Protein AF-A0A932UIM2-F1 (afdb_monomer_lite)

Sequence (192 aa):
MAEVVNAGLAAQRPAGQAIVAAEENDGDIQIGGAWRLWFEHPAKQQTQGGSNPFEPDHTNPDHSFEIHPASRINQLDLTGSFIPIAGYTAYAADVAFPYFDQRKVTIKASSSGISLRSGKLRYNYVEFDIELTHDPAQVQDGYIALATVLDDNGDEVAAGPRRMIFVAGTRGAEVMRTAAAGDRFRVLGIPR

Foldseek 3Di:
DEAADFLPDPLCVVLVVVVVVCVVVVHDKDFAPQPDWAQAPADPDDDVSDDDPFPPPDPDTDDRTYRPHTQDIHPDGRLVRPDDRPPDDAAFLLVQQVVVVPWDWDWDDDPVGIDIDTDHDDGQKYKWKWAFQFQWDDDPFATWTWTFTATPVRDGRHPGTDIDGDGPPHPSRVVSVPDGGGDMDIDTDGDD

Radius of gyration: 17.86 Å; chains: 1; bounding box: 38×33×47 Å

Structure (mmCIF, N/CA/C/O backbone):
data_AF-A0A932UIM2-F1
#
_entry.id   AF-A0A932UIM2-F1
#
loop_
_atom_site.group_PDB
_atom_site.id
_atom_site.type_symbol
_atom_site.label_atom_id
_atom_site.label_alt_id
_atom_site.label_comp_id
_atom_site.label_asym_id
_atom_site.label_entity_id
_atom_site.label_seq_id
_atom_site.pdbx_PDB_ins_code
_atom_site.Cartn_x
_atom_site.Cartn_y
_atom_site.Cartn_z
_atom_site.occupancy
_atom_site.B_iso_or_equiv
_atom_site.auth_seq_id
_atom_site.auth_comp_id
_atom_site.auth_asym_id
_atom_site.auth_atom_id
_atom_site.pdbx_PDB_model_num
ATOM 1 N N . MET A 1 1 ? 8.897 1.193 -17.000 1.00 63.41 1 MET A N 1
ATOM 2 C CA . MET A 1 1 ? 9.720 1.045 -15.810 1.00 63.41 1 MET A CA 1
ATOM 3 C C . MET A 1 1 ? 8.820 1.140 -14.609 1.00 63.41 1 MET A C 1
ATOM 5 O O . MET A 1 1 ? 8.081 2.112 -14.458 1.00 63.41 1 MET A O 1
ATOM 9 N N . ALA A 1 2 ? 8.840 0.057 -13.853 1.00 65.50 2 ALA A N 1
ATOM 10 C CA . ALA A 1 2 ? 8.241 -0.044 -12.545 1.00 65.50 2 ALA A CA 1
ATOM 11 C C . ALA A 1 2 ? 9.364 -0.420 -11.582 1.00 65.50 2 ALA A C 1
ATOM 13 O O . ALA A 1 2 ? 10.218 -1.219 -11.963 1.00 65.50 2 ALA A O 1
ATOM 14 N N . GLU A 1 3 ? 9.350 0.125 -10.375 1.00 70.69 3 GLU A N 1
ATOM 15 C CA . GLU A 1 3 ? 10.229 -0.339 -9.302 1.00 70.69 3 GLU A CA 1
ATOM 16 C C . GLU A 1 3 ? 9.464 -1.334 -8.420 1.00 70.69 3 GLU A C 1
ATOM 18 O O . GLU A 1 3 ? 8.272 -1.153 -8.163 1.00 70.69 3 GLU A O 1
ATOM 23 N N . VAL A 1 4 ? 10.121 -2.400 -7.956 1.00 68.00 4 VAL A N 1
ATOM 24 C CA . VAL A 1 4 ? 9.560 -3.282 -6.923 1.00 68.00 4 VAL A CA 1
ATOM 25 C C . VAL A 1 4 ? 10.251 -2.971 -5.606 1.00 68.00 4 VAL A C 1
ATOM 27 O O . VAL A 1 4 ? 11.447 -3.211 -5.458 1.00 68.00 4 VAL A O 1
ATOM 30 N N . VAL A 1 5 ? 9.487 -2.458 -4.643 1.00 66.38 5 VAL A N 1
ATOM 31 C CA . VAL A 1 5 ? 10.027 -1.986 -3.364 1.00 66.38 5 VAL A CA 1
ATOM 32 C C . VAL A 1 5 ? 9.553 -2.890 -2.230 1.00 66.38 5 VAL A C 1
ATOM 34 O O . VAL A 1 5 ? 8.374 -3.226 -2.135 1.00 66.38 5 VAL A O 1
ATOM 37 N N . ASN A 1 6 ? 10.456 -3.214 -1.307 1.00 72.88 6 ASN A N 1
ATOM 38 C CA . ASN A 1 6 ? 10.192 -3.783 0.021 1.00 72.88 6 ASN A CA 1
ATOM 39 C C . ASN A 1 6 ? 11.103 -3.046 1.035 1.00 72.88 6 ASN A C 1
ATOM 41 O O . ASN A 1 6 ? 11.938 -2.248 0.623 1.00 72.88 6 ASN A O 1
ATOM 45 N N . ALA A 1 7 ? 10.992 -3.298 2.348 1.00 60.25 7 ALA A N 1
ATOM 46 C CA . ALA A 1 7 ? 11.683 -2.539 3.415 1.00 60.25 7 ALA A CA 1
ATOM 47 C C . ALA A 1 7 ? 13.239 -2.580 3.424 1.00 60.25 7 ALA A C 1
ATOM 49 O O . ALA A 1 7 ? 13.859 -2.276 4.441 1.00 60.25 7 ALA A O 1
ATOM 50 N N . GLY A 1 8 ? 13.895 -2.997 2.335 1.00 71.44 8 GLY A N 1
ATOM 51 C CA . GLY A 1 8 ? 15.349 -2.900 2.161 1.00 71.44 8 GLY A CA 1
ATOM 52 C C . GLY A 1 8 ? 16.176 -3.782 3.101 1.00 71.44 8 GLY A C 1
ATOM 53 O O . GLY A 1 8 ? 17.373 -3.558 3.270 1.00 71.44 8 GLY A O 1
ATOM 54 N N . LEU A 1 9 ? 15.561 -4.780 3.742 1.00 79.62 9 LEU A N 1
ATOM 55 C CA . LEU A 1 9 ? 16.250 -5.626 4.716 1.00 79.62 9 LEU A CA 1
ATOM 56 C C . LEU A 1 9 ? 17.317 -6.494 4.046 1.00 79.62 9 LEU A C 1
ATOM 58 O O . LEU A 1 9 ? 17.134 -6.987 2.934 1.00 79.62 9 LEU A O 1
ATOM 62 N N . ALA A 1 10 ? 18.404 -6.782 4.768 1.00 81.25 10 ALA A N 1
ATOM 63 C CA . ALA A 1 10 ? 19.503 -7.608 4.261 1.00 81.25 10 ALA A CA 1
ATOM 64 C C . ALA A 1 10 ? 19.049 -8.996 3.768 1.00 81.25 10 ALA A C 1
ATOM 66 O O . ALA A 1 10 ? 19.645 -9.527 2.828 1.00 81.25 10 ALA A O 1
ATOM 67 N N . ALA A 1 11 ? 17.997 -9.554 4.380 1.00 81.75 11 ALA A N 1
ATOM 68 C CA . ALA A 1 11 ? 17.369 -10.818 3.993 1.00 81.75 11 ALA A CA 1
ATOM 69 C C . ALA A 1 11 ? 16.644 -10.754 2.634 1.00 81.75 11 ALA A C 1
ATOM 71 O O . ALA A 1 11 ? 16.440 -11.788 2.012 1.00 81.75 11 ALA A O 1
ATOM 72 N N . GLN A 1 12 ? 16.299 -9.553 2.157 1.00 82.25 12 GLN A N 1
ATOM 73 C CA . GLN A 1 12 ? 15.595 -9.315 0.891 1.00 82.25 12 GLN A CA 1
ATOM 74 C C . GLN A 1 12 ? 16.548 -9.049 -0.285 1.00 82.25 12 GLN A C 1
ATOM 76 O O . GLN A 1 12 ? 16.115 -8.986 -1.434 1.00 82.25 12 GLN A O 1
ATOM 81 N N . ARG A 1 13 ? 17.862 -8.944 -0.031 1.00 84.81 13 ARG A N 1
ATOM 82 C CA . ARG A 1 13 ? 18.878 -8.743 -1.081 1.00 84.81 13 ARG A CA 1
ATOM 83 C C . ARG A 1 13 ? 18.809 -9.765 -2.225 1.00 84.81 13 ARG A C 1
ATOM 85 O O . ARG A 1 13 ? 18.929 -9.322 -3.364 1.00 84.81 13 ARG A O 1
ATOM 92 N N . PRO A 1 14 ? 18.569 -11.073 -1.988 1.00 87.06 14 PRO A N 1
ATOM 93 C CA . PRO A 1 14 ? 18.427 -12.036 -3.081 1.00 87.06 14 PRO A CA 1
ATOM 94 C C . PRO A 1 14 ? 17.284 -11.699 -4.045 1.00 87.06 14 PRO A C 1
ATOM 96 O O . PRO A 1 14 ? 17.397 -11.957 -5.238 1.00 87.06 14 PRO A O 1
ATOM 99 N N . ALA A 1 15 ? 16.200 -11.090 -3.555 1.00 86.62 15 ALA A N 1
ATOM 100 C CA . ALA A 1 15 ? 15.077 -10.692 -4.396 1.00 86.62 15 ALA A CA 1
ATOM 101 C C . ALA A 1 15 ? 15.430 -9.482 -5.271 1.00 86.62 15 ALA A C 1
ATOM 103 O O . ALA A 1 15 ? 15.143 -9.493 -6.464 1.00 86.62 15 ALA A O 1
ATOM 104 N N . GLY A 1 16 ? 16.140 -8.496 -4.709 1.00 85.31 16 GLY A N 1
ATOM 105 C CA . GLY A 1 16 ? 16.704 -7.383 -5.481 1.00 85.31 16 GLY A CA 1
ATOM 106 C C . GLY A 1 16 ? 17.682 -7.860 -6.560 1.00 85.31 16 GLY A C 1
ATOM 107 O O . GLY A 1 16 ? 17.591 -7.442 -7.707 1.00 85.31 16 GLY A O 1
ATOM 108 N N . GLN A 1 17 ? 18.561 -8.808 -6.225 1.00 87.06 17 GLN A N 1
ATOM 109 C CA . GLN A 1 17 ? 19.482 -9.419 -7.191 1.00 87.06 17 GLN A CA 1
ATOM 110 C C . GLN A 1 17 ? 18.747 -10.184 -8.297 1.00 87.06 17 GLN A C 1
ATOM 112 O O . GLN A 1 17 ? 19.170 -10.131 -9.446 1.00 87.06 17 GLN A O 1
ATOM 117 N N . ALA A 1 18 ? 17.648 -10.872 -7.974 1.00 85.88 18 ALA A N 1
ATOM 118 C CA . ALA A 1 18 ? 16.832 -11.561 -8.969 1.00 85.88 18 ALA A CA 1
ATOM 119 C C . ALA A 1 18 ? 16.144 -10.588 -9.942 1.00 85.88 18 ALA A C 1
ATOM 121 O O . ALA A 1 18 ? 16.034 -10.911 -11.120 1.00 85.88 18 ALA A O 1
ATOM 122 N N . ILE A 1 19 ? 15.712 -9.410 -9.470 1.00 84.50 19 ILE A N 1
ATOM 123 C CA . ILE A 1 19 ? 15.168 -8.349 -10.333 1.00 84.50 19 ILE A CA 1
ATOM 124 C C . ILE A 1 19 ? 16.252 -7.831 -11.281 1.00 84.50 19 ILE A C 1
ATOM 126 O O . ILE A 1 19 ? 16.039 -7.836 -12.489 1.00 84.50 19 ILE A O 1
ATOM 130 N N . VAL A 1 20 ? 17.419 -7.452 -10.745 1.00 84.44 20 VAL A N 1
ATOM 131 C CA . VAL A 1 20 ? 18.542 -6.933 -11.548 1.00 84.44 20 VAL A CA 1
ATOM 132 C C . VAL A 1 20 ? 18.986 -7.960 -12.589 1.00 84.44 20 VAL A C 1
ATOM 134 O O . VAL A 1 20 ? 19.128 -7.635 -13.760 1.00 84.44 20 VAL A O 1
ATOM 137 N N . ALA A 1 21 ? 19.136 -9.226 -12.194 1.00 85.31 21 ALA A N 1
ATOM 138 C CA . ALA A 1 21 ? 19.521 -10.284 -13.121 1.00 85.31 21 ALA A CA 1
ATOM 139 C C . ALA A 1 21 ? 18.472 -10.516 -14.220 1.00 85.31 21 ALA A C 1
ATOM 141 O O . ALA A 1 21 ? 18.838 -10.848 -15.344 1.00 85.31 21 ALA A O 1
ATOM 142 N N . ALA A 1 22 ? 17.179 -10.370 -13.921 1.00 85.19 22 ALA A N 1
ATOM 143 C CA . ALA A 1 22 ? 16.140 -10.473 -14.939 1.00 85.19 22 ALA A CA 1
ATOM 144 C C . ALA A 1 22 ? 16.208 -9.295 -15.921 1.00 85.19 22 ALA A C 1
ATOM 146 O O . ALA A 1 22 ? 16.176 -9.520 -17.125 1.00 85.19 22 ALA A O 1
ATOM 147 N N . GLU A 1 23 ? 16.391 -8.072 -15.424 1.00 81.69 23 GLU A N 1
ATOM 148 C CA . GLU A 1 23 ? 16.567 -6.877 -16.256 1.00 81.69 23 GLU A CA 1
ATOM 149 C C . GLU A 1 23 ? 17.779 -6.996 -17.193 1.00 81.69 23 GLU A C 1
ATOM 151 O O . GLU A 1 23 ? 17.649 -6.777 -18.393 1.00 81.69 23 GLU A O 1
ATOM 156 N N . GLU A 1 24 ? 18.934 -7.433 -16.681 1.00 83.25 24 GLU A N 1
ATOM 157 C CA . GLU A 1 24 ? 20.160 -7.612 -17.475 1.00 83.25 24 GLU A CA 1
ATOM 158 C C . GLU A 1 24 ? 20.039 -8.673 -18.584 1.00 83.25 24 GLU A C 1
ATOM 160 O O . GLU A 1 24 ? 20.838 -8.677 -19.520 1.00 83.25 24 GLU A O 1
ATOM 165 N N . ASN A 1 25 ? 19.073 -9.591 -18.478 1.00 83.81 25 ASN A N 1
ATOM 166 C CA . ASN A 1 25 ? 18.902 -10.716 -19.400 1.00 83.81 25 ASN A CA 1
ATOM 167 C C . ASN A 1 25 ? 17.591 -10.655 -20.205 1.00 83.81 25 ASN A C 1
ATOM 169 O O . ASN A 1 25 ? 17.195 -11.679 -20.765 1.00 83.81 25 ASN A O 1
ATOM 173 N N . ASP A 1 26 ? 16.904 -9.505 -20.241 1.00 79.31 26 ASP A N 1
ATOM 174 C CA . ASP A 1 26 ? 15.565 -9.357 -20.844 1.00 79.31 26 ASP A CA 1
ATOM 175 C C . ASP A 1 26 ? 14.573 -10.443 -20.361 1.00 79.31 26 ASP A C 1
ATOM 177 O O . ASP A 1 26 ? 13.739 -10.960 -21.110 1.00 79.31 26 ASP A O 1
ATOM 181 N N . GLY A 1 27 ? 14.712 -10.845 -19.096 1.00 82.12 27 GLY A N 1
ATOM 182 C CA . GLY A 1 27 ? 13.957 -11.913 -18.459 1.00 82.12 27 GLY A CA 1
ATOM 183 C C . GLY A 1 27 ? 12.733 -11.414 -17.693 1.00 82.12 27 GLY A C 1
ATOM 184 O O . GLY A 1 27 ? 12.687 -10.293 -17.189 1.00 82.12 27 GLY A O 1
ATOM 185 N N . ASP A 1 28 ? 11.751 -12.299 -17.537 1.00 84.50 28 ASP A N 1
ATOM 186 C CA . ASP A 1 28 ? 10.558 -12.029 -16.738 1.00 84.50 28 ASP A CA 1
ATOM 187 C C . ASP A 1 28 ? 10.770 -12.383 -15.257 1.00 84.50 28 ASP A C 1
ATOM 189 O O . ASP A 1 28 ? 11.366 -13.409 -14.917 1.00 84.50 28 ASP A O 1
ATOM 193 N N . ILE A 1 29 ? 10.183 -11.581 -14.364 1.00 85.44 29 ILE A N 1
ATOM 194 C CA . ILE A 1 29 ? 10.017 -11.923 -12.946 1.00 85.44 29 ILE A CA 1
ATOM 195 C C . ILE A 1 29 ? 8.553 -12.214 -12.631 1.00 85.44 29 ILE A C 1
ATOM 197 O O . ILE A 1 29 ? 7.640 -11.518 -13.078 1.00 85.44 29 ILE A O 1
ATOM 201 N N . GLN A 1 30 ? 8.314 -13.223 -11.800 1.00 87.56 30 GLN A N 1
ATOM 202 C CA . GLN A 1 30 ? 6.983 -13.486 -11.266 1.00 87.56 30 GLN A CA 1
ATOM 203 C C . GLN A 1 30 ? 6.805 -12.730 -9.953 1.00 87.56 30 GLN A C 1
ATOM 205 O O . GLN A 1 30 ? 7.488 -13.017 -8.973 1.00 87.56 30 GLN A O 1
ATOM 210 N N . ILE A 1 31 ? 5.869 -11.786 -9.908 1.00 84.88 31 ILE A N 1
ATOM 211 C CA . ILE A 1 31 ? 5.534 -11.058 -8.680 1.00 84.88 31 ILE A CA 1
ATOM 212 C C . ILE A 1 31 ? 4.259 -11.658 -8.083 1.00 84.88 31 ILE A C 1
ATOM 214 O O . ILE A 1 31 ? 3.243 -11.785 -8.765 1.00 84.88 31 ILE A O 1
ATOM 218 N N . GLY A 1 32 ? 4.309 -12.030 -6.804 1.00 83.19 32 GLY A N 1
ATOM 219 C CA . GLY A 1 32 ? 3.175 -12.565 -6.054 1.00 83.19 32 GLY A CA 1
ATOM 220 C C . GLY A 1 32 ? 2.761 -11.639 -4.913 1.00 83.19 32 GLY A C 1
ATOM 221 O O . GLY A 1 32 ? 3.611 -11.039 -4.256 1.00 83.19 32 GLY A O 1
ATOM 222 N N . GLY A 1 33 ? 1.446 -11.535 -4.684 1.00 76.88 33 GLY A N 1
ATOM 223 C CA . GLY A 1 33 ? 0.870 -10.674 -3.647 1.00 76.88 33 GLY A CA 1
ATOM 224 C C . GLY A 1 33 ? 1.367 -9.236 -3.759 1.00 76.88 33 GLY A C 1
ATOM 225 O O . GLY A 1 33 ? 1.916 -8.699 -2.805 1.00 76.88 33 GLY A O 1
ATOM 226 N N . ALA A 1 34 ? 1.259 -8.653 -4.954 1.00 65.00 34 ALA A N 1
ATOM 227 C CA . ALA A 1 34 ? 1.493 -7.234 -5.184 1.00 65.00 34 ALA A CA 1
ATOM 228 C C . ALA A 1 34 ? 0.259 -6.442 -4.740 1.00 65.00 34 ALA A C 1
ATOM 230 O O . ALA A 1 34 ? -0.839 -6.672 -5.251 1.00 65.00 34 ALA A O 1
ATOM 231 N N . TRP A 1 35 ? 0.429 -5.514 -3.799 1.00 67.06 35 TRP A N 1
ATOM 232 C CA . TRP A 1 35 ? -0.717 -4.903 -3.114 1.00 67.06 35 TRP A CA 1
ATOM 233 C C . TRP A 1 35 ? -1.142 -3.537 -3.672 1.00 67.06 35 TRP A C 1
ATOM 235 O O . TRP A 1 35 ? -2.309 -3.164 -3.522 1.00 67.06 35 TRP A O 1
ATOM 245 N N . ARG A 1 36 ? -0.242 -2.794 -4.335 1.00 79.62 36 ARG A N 1
ATOM 246 C CA . ARG A 1 36 ? -0.519 -1.449 -4.873 1.00 79.62 36 ARG A CA 1
ATOM 247 C C . ARG A 1 36 ? 0.340 -1.120 -6.094 1.00 79.62 36 ARG A C 1
ATOM 249 O O . ARG A 1 36 ? 1.498 -1.520 -6.159 1.00 79.62 36 ARG A O 1
ATOM 256 N N . LEU A 1 37 ? -0.229 -0.321 -7.003 1.00 83.38 37 LEU A N 1
ATOM 257 C CA . LEU A 1 37 ? 0.509 0.467 -7.995 1.00 83.38 37 LEU A CA 1
ATOM 258 C C . LEU A 1 37 ? 0.613 1.912 -7.495 1.00 83.38 37 LEU A C 1
ATOM 260 O O . LEU A 1 37 ? -0.408 2.586 -7.344 1.00 83.38 37 LEU A O 1
ATOM 264 N N . TRP A 1 38 ? 1.823 2.385 -7.210 1.00 86.69 38 TRP A N 1
ATOM 265 C CA . TRP A 1 38 ? 2.060 3.719 -6.661 1.00 86.69 38 TRP A CA 1
ATOM 266 C C . TRP A 1 38 ? 2.696 4.638 -7.695 1.00 86.69 38 TRP A C 1
ATOM 268 O O . TRP A 1 38 ? 3.871 4.496 -7.993 1.00 86.69 38 TRP A O 1
ATOM 278 N N . PHE A 1 39 ? 1.943 5.590 -8.243 1.00 87.69 39 PHE A N 1
ATOM 279 C CA . PHE A 1 39 ? 2.456 6.513 -9.259 1.00 87.69 39 PHE A CA 1
ATOM 280 C C . PHE A 1 39 ? 3.401 7.556 -8.649 1.00 87.69 39 PHE A C 1
ATOM 282 O O . PHE A 1 39 ? 2.963 8.656 -8.307 1.00 87.69 39 PHE A O 1
A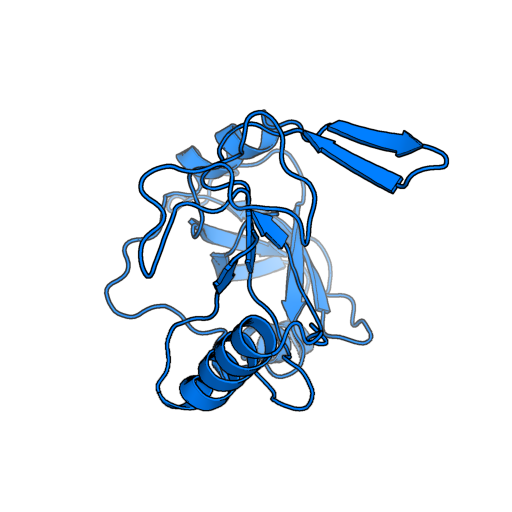TOM 289 N N . GLU A 1 40 ? 4.683 7.229 -8.500 1.00 84.38 40 GLU A N 1
ATOM 290 C CA . GLU A 1 40 ? 5.665 8.128 -7.892 1.00 84.38 40 GLU A CA 1
ATOM 291 C C . GLU A 1 40 ? 6.174 9.190 -8.878 1.00 84.38 40 GLU A C 1
ATOM 293 O O . GLU A 1 40 ? 6.155 10.382 -8.564 1.00 84.38 40 GLU A O 1
ATOM 298 N N . HIS A 1 41 ? 6.556 8.796 -10.095 1.00 85.44 41 HIS A N 1
ATOM 299 C CA . HIS A 1 41 ? 7.000 9.714 -11.147 1.00 85.44 41 HIS A CA 1
ATOM 300 C C . HIS A 1 41 ? 6.256 9.426 -12.456 1.00 85.44 41 HIS A C 1
ATOM 302 O O . HIS A 1 41 ? 6.880 9.059 -13.436 1.00 85.44 41 HIS A O 1
ATOM 308 N N . PRO A 1 42 ? 4.915 9.556 -12.535 1.00 84.81 42 PRO A N 1
ATOM 309 C CA . PRO A 1 42 ? 4.165 9.116 -13.712 1.00 84.81 42 PRO A CA 1
ATOM 310 C C . PRO A 1 42 ? 4.660 9.788 -15.001 1.00 84.81 42 PRO A C 1
ATOM 312 O O . PRO A 1 42 ? 4.544 11.007 -15.164 1.00 84.81 42 PRO A O 1
ATOM 315 N N . ALA A 1 43 ? 5.164 8.986 -15.943 1.00 85.62 43 ALA A N 1
ATOM 316 C CA . ALA A 1 43 ? 5.577 9.476 -17.251 1.00 85.62 43 ALA A CA 1
ATOM 317 C C . ALA A 1 43 ? 4.382 10.032 -18.040 1.00 85.62 43 ALA A C 1
ATOM 319 O O . ALA A 1 43 ? 3.236 9.598 -17.886 1.00 85.62 43 ALA A O 1
ATOM 320 N N . LYS A 1 44 ? 4.652 10.947 -18.981 1.00 85.25 44 LYS A N 1
ATOM 321 C CA . LYS A 1 44 ? 3.626 11.405 -19.939 1.00 85.25 44 LYS A CA 1
ATOM 322 C C . LYS A 1 44 ? 3.085 10.244 -20.780 1.00 85.25 44 LYS A C 1
ATOM 324 O O . LYS A 1 44 ? 1.885 10.201 -21.061 1.00 85.25 44 LYS A O 1
ATOM 329 N N . GLN A 1 45 ? 3.976 9.334 -21.171 1.00 86.19 45 GLN A N 1
ATOM 330 C CA . GLN A 1 45 ? 3.682 8.105 -21.894 1.00 86.19 45 GLN A CA 1
ATOM 331 C C . GLN A 1 45 ? 4.790 7.088 -21.614 1.00 86.19 45 GLN A C 1
ATOM 333 O O . GLN A 1 45 ? 5.966 7.408 -21.749 1.00 86.19 45 GLN A O 1
ATOM 338 N N . GLN A 1 46 ? 4.407 5.869 -21.240 1.00 85.81 46 GLN A N 1
ATOM 339 C CA . GLN A 1 46 ? 5.324 4.749 -21.079 1.00 85.81 46 GLN A CA 1
ATOM 340 C C . GLN A 1 46 ? 4.595 3.439 -21.366 1.00 85.81 46 GLN A C 1
ATOM 342 O O . GLN A 1 46 ? 3.472 3.241 -20.902 1.00 85.81 46 GLN A O 1
ATOM 347 N N . THR A 1 47 ? 5.253 2.545 -22.098 1.00 86.56 47 THR A N 1
ATOM 348 C CA . THR A 1 47 ? 4.825 1.152 -22.268 1.00 86.56 47 THR A CA 1
ATOM 349 C C . THR A 1 47 ? 5.675 0.282 -21.349 1.00 86.56 47 THR A C 1
ATOM 351 O O . THR A 1 47 ? 6.889 0.473 -21.268 1.00 86.56 47 THR A O 1
ATOM 354 N N . GLN A 1 48 ? 5.060 -0.652 -20.622 1.00 80.12 48 GLN A N 1
ATOM 355 C CA . GLN A 1 48 ? 5.812 -1.620 -19.818 1.00 80.12 48 GLN A CA 1
ATOM 356 C C . GLN A 1 48 ? 6.715 -2.466 -20.731 1.00 80.12 48 GLN A C 1
ATOM 358 O O . GLN A 1 48 ? 6.282 -2.861 -21.809 1.00 80.12 48 GLN A O 1
ATOM 363 N N . GLY A 1 49 ? 7.972 -2.681 -20.329 1.00 74.38 49 GLY A N 1
ATOM 364 C CA . GLY A 1 49 ? 8.993 -3.338 -21.161 1.00 74.38 49 GLY A CA 1
ATOM 365 C C . GLY A 1 49 ? 9.531 -2.486 -22.323 1.00 74.38 49 GLY A C 1
ATOM 366 O O . GLY A 1 49 ? 10.398 -2.939 -23.056 1.00 74.38 49 GLY A O 1
ATOM 367 N N . GLY A 1 50 ? 9.031 -1.261 -22.517 1.00 77.81 50 GLY A N 1
ATOM 368 C CA . GLY A 1 50 ? 9.609 -0.302 -23.460 1.00 77.81 50 GLY A CA 1
ATOM 369 C C . GLY A 1 50 ? 10.736 0.530 -22.841 1.00 77.81 50 GLY A C 1
ATOM 370 O O . GLY A 1 50 ? 10.973 0.469 -21.634 1.00 77.81 50 GLY A O 1
ATOM 371 N N . SER A 1 51 ? 11.375 1.361 -23.669 1.00 80.31 51 SER A N 1
ATOM 372 C CA . SER A 1 51 ? 12.461 2.266 -23.266 1.00 80.31 51 SER A CA 1
ATOM 373 C C . SER A 1 51 ? 12.096 3.161 -22.079 1.00 80.31 51 SER A C 1
ATOM 375 O O . SER A 1 51 ? 10.935 3.566 -21.914 1.00 80.31 51 SER A O 1
ATOM 377 N N . ASN A 1 52 ? 13.102 3.498 -21.269 1.00 79.19 52 ASN A N 1
ATOM 378 C CA . ASN A 1 52 ? 12.936 4.425 -20.163 1.00 79.19 52 ASN A CA 1
ATOM 379 C C . ASN A 1 52 ? 12.609 5.843 -20.687 1.00 79.19 52 ASN A C 1
ATOM 381 O O . ASN A 1 52 ? 13.354 6.355 -21.518 1.00 79.19 52 ASN A O 1
ATOM 385 N N . PRO A 1 53 ? 11.492 6.486 -20.282 1.00 81.94 53 PRO A N 1
ATOM 386 C CA . PRO A 1 53 ? 11.138 7.826 -20.746 1.00 81.94 53 PRO A CA 1
ATOM 387 C C . PRO A 1 53 ? 11.737 8.954 -19.886 1.00 81.94 53 PRO A C 1
ATOM 389 O O . PRO A 1 53 ? 11.398 10.116 -20.127 1.00 81.94 53 PRO A O 1
ATOM 392 N N . PHE A 1 54 ? 12.535 8.637 -18.862 1.00 81.75 54 PHE A N 1
ATOM 393 C CA . PHE A 1 54 ? 13.135 9.616 -17.952 1.00 81.75 54 PHE A CA 1
ATOM 394 C C . PHE A 1 54 ? 14.594 9.902 -18.311 1.00 81.75 54 PHE A C 1
ATOM 396 O O . PHE A 1 54 ? 15.310 9.024 -18.776 1.00 81.75 54 PHE A O 1
ATOM 403 N N . GLU A 1 55 ? 15.014 11.144 -18.076 1.00 77.38 55 GLU A N 1
ATOM 404 C CA . GLU A 1 55 ? 16.361 11.641 -18.354 1.00 77.38 55 GLU A CA 1
ATOM 405 C C . GLU A 1 55 ? 16.874 12.425 -17.134 1.00 77.38 55 GLU A C 1
ATOM 407 O O . GLU A 1 55 ? 16.150 13.305 -16.649 1.00 77.38 55 GLU A O 1
ATOM 412 N N . PRO A 1 56 ? 18.108 12.183 -16.655 1.00 72.19 56 PRO A N 1
ATOM 413 C CA . PRO A 1 56 ? 19.066 11.183 -17.141 1.00 72.19 56 PRO A CA 1
ATOM 414 C C . PRO A 1 56 ? 18.697 9.741 -16.749 1.00 72.19 56 PRO A C 1
ATOM 416 O O . PRO A 1 56 ? 18.227 9.487 -15.643 1.00 72.19 56 PRO A O 1
ATOM 419 N N . ASP A 1 57 ? 18.988 8.796 -17.640 1.00 68.56 57 ASP A N 1
ATOM 420 C CA . ASP A 1 57 ? 18.861 7.357 -17.388 1.00 68.56 57 ASP A CA 1
ATOM 421 C C . ASP A 1 57 ? 20.120 6.829 -16.665 1.00 68.56 57 ASP A C 1
ATOM 423 O O . ASP A 1 57 ? 21.139 6.520 -17.285 1.00 68.56 57 ASP A O 1
ATOM 427 N N . HIS A 1 58 ? 20.109 6.838 -15.327 1.00 70.75 58 HIS A N 1
ATOM 428 C CA . HIS A 1 58 ? 21.209 6.350 -14.475 1.00 70.75 58 HIS A CA 1
ATOM 429 C C . HIS A 1 58 ? 20.821 5.089 -13.689 1.00 70.75 58 HIS A C 1
ATOM 431 O O . HIS A 1 58 ? 19.727 4.577 -13.845 1.00 70.75 58 HIS A O 1
ATOM 437 N N . THR A 1 59 ? 21.677 4.597 -12.783 1.00 59.22 59 THR A N 1
ATOM 438 C CA . THR A 1 59 ? 21.492 3.331 -12.028 1.00 59.22 59 THR A CA 1
ATOM 439 C C . THR A 1 59 ? 20.290 3.288 -11.066 1.00 59.22 59 THR A C 1
ATOM 441 O O . THR A 1 59 ? 20.157 2.333 -10.312 1.00 59.22 59 THR A O 1
ATOM 444 N N . ASN A 1 60 ? 19.473 4.341 -11.022 1.00 64.62 60 ASN A N 1
ATOM 445 C CA . ASN A 1 60 ? 18.256 4.443 -10.207 1.00 64.62 60 ASN A CA 1
ATOM 446 C C . ASN A 1 60 ? 17.348 5.547 -10.780 1.00 64.62 60 ASN A C 1
ATOM 448 O O . ASN A 1 60 ? 17.179 6.583 -10.133 1.00 64.62 60 ASN A O 1
ATOM 452 N N . PRO A 1 61 ? 16.933 5.435 -12.050 1.00 68.19 61 PRO A N 1
ATOM 453 C CA . PRO A 1 61 ? 16.231 6.511 -12.728 1.00 68.19 61 PRO A CA 1
ATOM 454 C C . PRO A 1 61 ? 14.797 6.615 -12.191 1.00 68.19 61 PRO A C 1
ATOM 456 O O . PRO A 1 61 ? 14.293 5.686 -11.563 1.00 68.19 61 PRO A O 1
ATOM 459 N N . ASP A 1 62 ? 14.126 7.736 -12.458 1.00 80.12 62 ASP A N 1
ATOM 460 C CA . ASP A 1 62 ? 12.700 7.879 -12.146 1.00 80.12 62 ASP A CA 1
ATOM 461 C C . ASP A 1 62 ? 11.889 6.699 -12.738 1.00 80.12 62 ASP A C 1
ATOM 463 O O . ASP A 1 62 ? 12.173 6.199 -13.830 1.00 80.12 62 ASP A O 1
ATOM 467 N N . HIS A 1 63 ? 10.827 6.278 -12.046 1.00 82.31 63 HIS A N 1
ATOM 46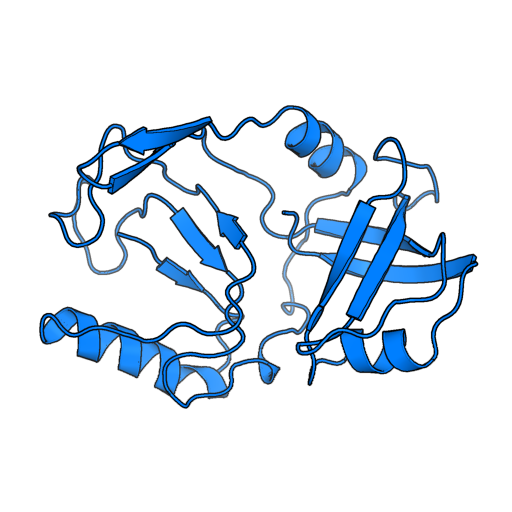8 C CA . HIS A 1 63 ? 9.894 5.241 -12.504 1.00 82.31 63 HIS A CA 1
ATOM 469 C C . HIS A 1 63 ? 8.449 5.729 -12.478 1.00 82.31 63 HIS A C 1
ATOM 471 O O . HIS A 1 63 ? 8.004 6.442 -11.577 1.00 82.31 63 HIS A O 1
ATOM 477 N N . SER A 1 64 ? 7.647 5.283 -13.451 1.00 85.69 64 SER A N 1
ATOM 478 C CA . SER A 1 64 ? 6.245 5.719 -13.526 1.00 85.69 64 SER A CA 1
ATOM 479 C C . SER A 1 64 ? 5.428 5.288 -12.319 1.00 85.69 64 SER A C 1
ATOM 481 O O . SER A 1 64 ? 4.524 6.019 -11.906 1.00 85.69 64 SER A O 1
ATOM 483 N N . PHE A 1 65 ? 5.705 4.094 -11.795 1.00 86.12 65 PHE A N 1
ATOM 484 C CA . PHE A 1 65 ? 5.047 3.584 -10.607 1.00 86.12 65 PHE A CA 1
ATOM 485 C C . PHE A 1 65 ? 5.887 2.540 -9.870 1.00 86.12 65 PHE A C 1
ATOM 487 O O . PHE A 1 65 ? 6.707 1.857 -10.476 1.00 86.12 65 PHE A O 1
ATOM 494 N N . GLU A 1 66 ? 5.625 2.378 -8.580 1.00 85.94 66 GLU A N 1
ATOM 495 C CA . GLU A 1 66 ? 6.136 1.268 -7.781 1.00 85.94 66 GLU A CA 1
ATOM 496 C C . GLU A 1 66 ? 5.083 0.162 -7.672 1.00 85.94 66 GLU A C 1
ATOM 498 O O . GLU A 1 66 ? 3.876 0.428 -7.604 1.00 85.94 66 GLU A O 1
ATOM 503 N N . ILE A 1 67 ? 5.545 -1.080 -7.586 1.00 84.94 67 ILE A N 1
ATOM 504 C CA . ILE A 1 67 ? 4.773 -2.234 -7.134 1.00 84.94 67 ILE A CA 1
ATOM 505 C C . ILE A 1 67 ? 5.185 -2.493 -5.685 1.00 84.94 67 ILE A C 1
ATOM 507 O O . ILE A 1 67 ? 6.304 -2.941 -5.431 1.00 84.94 67 ILE A O 1
ATOM 511 N N . HIS A 1 68 ? 4.305 -2.174 -4.731 1.00 78.44 68 HIS A N 1
ATOM 512 C CA . HIS A 1 68 ? 4.698 -2.139 -3.322 1.00 78.44 68 HIS A CA 1
ATOM 513 C C . HIS A 1 68 ? 3.537 -2.345 -2.325 1.00 78.44 68 HIS A C 1
ATOM 515 O O . HIS A 1 68 ? 2.492 -1.711 -2.471 1.00 78.44 68 HIS A O 1
ATOM 521 N N . PRO A 1 69 ? 3.722 -3.143 -1.258 1.00 81.31 69 PRO A N 1
ATOM 522 C CA . PRO A 1 69 ? 4.767 -4.153 -1.124 1.00 81.31 69 PRO A CA 1
ATOM 523 C C . PRO A 1 69 ? 4.477 -5.341 -2.054 1.00 81.31 69 PRO A C 1
ATOM 525 O O . PRO A 1 69 ? 3.355 -5.510 -2.539 1.00 81.31 69 PRO A O 1
ATOM 528 N N . ALA A 1 70 ? 5.482 -6.174 -2.303 1.00 87.62 70 ALA A N 1
ATOM 529 C CA . ALA A 1 70 ? 5.284 -7.522 -2.826 1.00 87.62 70 ALA A CA 1
ATOM 530 C C . ALA A 1 70 ? 5.440 -8.526 -1.680 1.00 87.62 70 ALA A C 1
ATOM 532 O O . ALA A 1 70 ? 6.311 -8.354 -0.829 1.00 87.62 70 ALA A O 1
ATOM 533 N N . SER A 1 71 ? 4.623 -9.582 -1.637 1.00 88.12 71 SER A N 1
ATOM 534 C CA . SER A 1 71 ? 4.852 -10.693 -0.700 1.00 88.12 71 SER A CA 1
ATOM 535 C C . SER A 1 71 ? 5.771 -11.767 -1.277 1.00 88.12 71 SER A C 1
ATOM 537 O O . SER A 1 71 ? 6.274 -12.602 -0.529 1.00 88.12 71 SER A O 1
ATOM 539 N N . ARG A 1 72 ? 6.012 -11.755 -2.595 1.00 89.19 72 ARG A N 1
ATOM 540 C CA . ARG A 1 72 ? 6.865 -12.735 -3.270 1.00 89.19 72 ARG A CA 1
ATOM 541 C C . ARG A 1 72 ? 7.472 -12.201 -4.560 1.00 89.19 72 ARG A C 1
ATOM 543 O O . ARG A 1 72 ? 6.773 -11.566 -5.349 1.00 89.19 72 ARG A O 1
ATOM 550 N N . ILE A 1 73 ? 8.723 -12.570 -4.814 1.00 88.62 73 ILE A N 1
ATOM 551 C CA . ILE A 1 73 ? 9.365 -12.469 -6.131 1.00 88.62 73 ILE A CA 1
ATOM 552 C C . ILE A 1 73 ? 9.902 -13.850 -6.495 1.00 88.62 73 ILE A C 1
ATOM 554 O O . ILE A 1 73 ? 10.693 -14.433 -5.757 1.00 88.62 73 ILE A O 1
ATOM 558 N N . ASN A 1 74 ? 9.475 -14.391 -7.632 1.00 88.75 74 ASN A N 1
ATOM 559 C CA . ASN A 1 74 ? 9.726 -15.769 -8.037 1.00 88.75 74 ASN A CA 1
ATOM 560 C C . ASN A 1 74 ? 9.328 -16.742 -6.910 1.00 88.75 74 ASN A C 1
ATOM 562 O O . ASN A 1 74 ? 8.168 -16.794 -6.500 1.00 88.75 74 ASN A O 1
ATOM 566 N N . GLN A 1 75 ? 10.288 -17.502 -6.383 1.00 89.12 75 GLN A N 1
ATOM 567 C CA . GLN A 1 75 ? 10.088 -18.414 -5.253 1.00 89.12 75 GLN A CA 1
ATOM 568 C C . GLN A 1 75 ? 10.509 -17.806 -3.902 1.00 89.12 75 GLN A C 1
ATOM 570 O O . GLN A 1 75 ? 10.424 -18.481 -2.881 1.00 89.12 75 GLN A O 1
ATOM 575 N N . LEU A 1 76 ? 10.965 -16.550 -3.883 1.00 90.19 76 LEU A N 1
ATOM 576 C CA . LEU A 1 76 ? 11.456 -15.866 -2.687 1.00 90.19 76 LEU A CA 1
ATOM 577 C C . LEU A 1 76 ? 10.293 -15.232 -1.923 1.00 90.19 76 LEU A C 1
ATOM 579 O O . LEU A 1 76 ? 9.563 -14.407 -2.474 1.00 90.19 76 LEU A O 1
ATOM 583 N N . ASP A 1 77 ? 10.142 -15.612 -0.657 1.00 89.56 77 ASP A N 1
ATOM 584 C CA . ASP A 1 77 ? 9.180 -15.023 0.274 1.00 89.56 77 ASP A CA 1
ATOM 585 C C . ASP A 1 77 ? 9.694 -13.685 0.821 1.00 89.56 77 ASP A C 1
ATOM 587 O O . ASP A 1 77 ? 10.810 -13.590 1.336 1.00 89.56 77 ASP A O 1
ATOM 591 N N . LEU A 1 78 ? 8.859 -12.654 0.714 1.00 89.69 78 LEU A N 1
ATOM 592 C CA . LEU A 1 78 ? 9.164 -11.296 1.155 1.00 89.69 78 LEU A CA 1
ATOM 593 C C . LEU A 1 78 ? 8.274 -10.841 2.320 1.00 89.69 78 LEU A C 1
ATOM 595 O O . LEU A 1 78 ? 8.388 -9.699 2.760 1.00 89.69 78 LEU A O 1
ATOM 599 N N . THR A 1 79 ? 7.397 -11.698 2.852 1.00 89.19 79 THR A N 1
ATOM 600 C CA . THR A 1 79 ? 6.477 -11.340 3.952 1.00 89.19 79 THR A CA 1
ATOM 601 C C . THR A 1 79 ? 7.206 -10.828 5.199 1.00 89.19 79 THR A C 1
ATOM 603 O O . THR A 1 79 ? 6.719 -9.923 5.877 1.00 89.19 79 THR A O 1
ATOM 606 N N . GLY A 1 80 ? 8.435 -11.294 5.444 1.00 87.00 80 GLY A N 1
ATOM 607 C CA . GLY A 1 80 ? 9.302 -10.790 6.513 1.00 87.00 80 GLY A CA 1
ATOM 608 C C . GLY A 1 80 ? 9.711 -9.314 6.386 1.00 87.00 80 GLY A C 1
ATOM 609 O O . GLY A 1 80 ? 10.263 -8.758 7.331 1.00 87.00 80 GLY A O 1
ATOM 610 N N . SER A 1 81 ? 9.457 -8.653 5.250 1.00 85.94 81 SER A N 1
ATOM 611 C CA . SER A 1 81 ? 9.694 -7.212 5.092 1.00 85.94 81 SER A CA 1
ATOM 612 C C . SER A 1 81 ? 8.515 -6.339 5.523 1.00 85.94 81 SER A C 1
ATOM 614 O O . SER A 1 81 ? 8.609 -5.119 5.421 1.00 85.94 81 SER A O 1
ATOM 616 N N . PHE A 1 82 ? 7.390 -6.928 5.933 1.00 87.31 82 PHE A N 1
ATOM 617 C CA . PHE A 1 82 ? 6.193 -6.204 6.363 1.00 87.31 82 PHE A CA 1
ATOM 618 C C . PHE A 1 82 ? 6.350 -5.798 7.827 1.00 87.31 82 PHE A C 1
ATOM 620 O O . PHE A 1 82 ? 5.675 -6.304 8.724 1.00 87.31 82 PHE A O 1
ATOM 627 N N . ILE A 1 83 ? 7.307 -4.907 8.063 1.00 85.25 83 ILE A N 1
ATOM 628 C CA . ILE A 1 83 ? 7.653 -4.398 9.383 1.00 85.25 83 ILE A CA 1
ATOM 629 C C . ILE A 1 83 ? 7.688 -2.868 9.361 1.00 85.25 83 ILE A C 1
ATOM 631 O O . ILE A 1 83 ? 7.909 -2.280 8.300 1.00 85.25 83 ILE A O 1
ATOM 635 N N . PRO A 1 84 ? 7.510 -2.209 10.518 1.00 83.75 84 PRO A N 1
ATOM 636 C CA . PRO A 1 84 ? 7.790 -0.787 10.633 1.00 83.75 84 PRO A CA 1
ATOM 637 C C . PRO A 1 84 ? 9.225 -0.462 10.207 1.00 83.75 84 PRO A C 1
ATOM 639 O O . PRO A 1 84 ? 10.160 -1.208 10.512 1.00 83.75 84 PRO A O 1
ATOM 642 N N . ILE A 1 85 ? 9.403 0.667 9.525 1.00 81.81 85 ILE A N 1
ATOM 643 C CA . ILE A 1 85 ? 10.718 1.135 9.084 1.00 81.81 85 ILE A CA 1
ATOM 644 C C . ILE A 1 85 ? 11.343 1.941 10.225 1.00 81.81 85 ILE A C 1
ATOM 646 O O . ILE A 1 85 ? 10.825 2.982 10.627 1.00 81.81 85 ILE A O 1
ATOM 650 N N . ALA A 1 86 ? 12.458 1.452 10.769 1.00 80.94 86 ALA A N 1
ATOM 651 C CA . ALA A 1 86 ? 13.130 2.108 11.885 1.00 80.94 86 ALA A CA 1
ATOM 652 C C . ALA A 1 86 ? 13.587 3.527 11.503 1.00 80.94 86 ALA A C 1
ATOM 654 O O . ALA A 1 86 ? 14.294 3.712 10.515 1.00 80.94 86 ALA A O 1
ATOM 655 N N . GLY A 1 87 ? 13.195 4.521 12.305 1.00 83.62 87 GLY A N 1
ATOM 656 C CA . GLY A 1 87 ? 13.558 5.927 12.092 1.00 83.62 87 GLY A CA 1
ATOM 657 C C . GLY A 1 87 ? 12.806 6.626 10.956 1.00 83.62 87 GLY A C 1
ATOM 658 O O . GLY A 1 87 ? 13.113 7.778 10.660 1.00 83.62 87 GLY A O 1
ATOM 659 N N . TYR A 1 88 ? 11.836 5.964 10.323 1.00 84.62 88 TYR A N 1
ATOM 660 C CA . TYR A 1 88 ? 10.996 6.586 9.308 1.00 84.62 88 TYR A CA 1
ATOM 661 C C . TYR A 1 88 ? 9.870 7.397 9.956 1.00 84.62 88 TYR A C 1
ATOM 663 O O . TYR A 1 88 ? 9.136 6.889 10.802 1.00 84.62 88 TYR A O 1
ATOM 671 N N . THR A 1 89 ? 9.713 8.647 9.524 1.00 90.12 89 THR A N 1
ATOM 672 C CA . THR A 1 89 ? 8.603 9.509 9.943 1.00 90.12 89 THR A CA 1
ATOM 673 C C . THR A 1 89 ? 7.447 9.349 8.967 1.00 90.12 89 THR A C 1
ATOM 675 O O . THR A 1 89 ? 7.527 9.806 7.826 1.00 90.12 89 THR A O 1
ATOM 678 N N . ALA A 1 90 ? 6.375 8.703 9.417 1.00 92.31 90 ALA A N 1
ATOM 679 C CA . ALA A 1 90 ? 5.170 8.526 8.622 1.00 92.31 90 ALA A CA 1
ATOM 680 C C . ALA A 1 90 ? 4.365 9.819 8.467 1.00 92.31 90 ALA A C 1
ATOM 682 O O . ALA A 1 90 ? 4.461 10.744 9.276 1.00 92.31 90 ALA A O 1
ATOM 683 N N . TYR A 1 91 ? 3.557 9.875 7.408 1.00 94.06 91 TYR A N 1
ATOM 684 C CA . TYR A 1 91 ? 2.605 10.962 7.218 1.00 94.06 91 TYR A CA 1
ATOM 685 C C . TYR A 1 91 ? 1.397 10.796 8.141 1.00 94.06 91 TYR A C 1
ATOM 687 O O . TYR A 1 91 ? 0.981 9.674 8.434 1.00 94.06 91 TYR A O 1
ATOM 695 N N . ALA A 1 92 ? 0.819 11.922 8.555 1.00 93.19 92 ALA A N 1
ATOM 696 C CA . ALA A 1 92 ? -0.365 11.948 9.402 1.00 93.19 92 ALA A CA 1
ATOM 697 C C . ALA A 1 92 ? -1.643 11.600 8.617 1.00 93.19 92 ALA A C 1
ATOM 699 O O . ALA A 1 92 ? -1.790 11.933 7.432 1.00 93.19 92 ALA A O 1
ATOM 700 N N . ALA A 1 93 ? -2.564 10.913 9.291 1.00 93.50 93 ALA A N 1
ATOM 701 C CA . ALA A 1 93 ? -3.801 10.393 8.718 1.00 93.50 93 ALA A CA 1
ATOM 702 C C . ALA A 1 93 ? -4.732 11.497 8.187 1.00 93.50 93 ALA A C 1
ATOM 704 O O . ALA A 1 93 ? -5.248 11.399 7.071 1.00 93.50 93 ALA A O 1
ATOM 705 N N . ASP A 1 94 ? -4.887 12.564 8.969 1.00 93.38 94 ASP A N 1
ATOM 706 C CA . ASP A 1 94 ? -5.715 13.746 8.701 1.00 93.38 94 ASP A CA 1
ATOM 707 C C . ASP A 1 94 ? -5.280 14.517 7.444 1.00 93.38 94 ASP A C 1
ATOM 709 O O . ASP A 1 94 ? -6.092 15.155 6.776 1.00 93.38 94 ASP A O 1
ATOM 713 N N . VAL A 1 95 ? -4.008 14.413 7.065 1.00 93.38 95 VAL A N 1
ATOM 714 C CA . VAL A 1 95 ? -3.482 14.970 5.815 1.00 93.38 95 VAL A CA 1
ATOM 715 C C . VAL A 1 95 ? -3.625 13.974 4.664 1.00 93.38 95 VAL A C 1
ATOM 717 O O . VAL A 1 95 ? -3.996 14.344 3.544 1.00 93.38 95 VAL A O 1
ATOM 720 N N . ALA A 1 96 ? -3.303 12.704 4.910 1.00 93.50 96 ALA A N 1
ATOM 721 C CA . ALA A 1 96 ? -3.159 11.720 3.849 1.00 93.50 96 ALA A CA 1
ATOM 722 C C . ALA A 1 96 ? -4.504 11.211 3.306 1.00 93.50 96 ALA A C 1
ATOM 724 O O . ALA A 1 96 ? -4.688 11.155 2.087 1.00 93.50 96 ALA A O 1
ATOM 725 N N . PHE A 1 97 ? -5.465 10.881 4.173 1.00 91.75 97 PHE A N 1
ATOM 726 C CA . PHE A 1 97 ? -6.751 10.313 3.753 1.00 91.75 97 PHE A CA 1
ATOM 727 C C . PHE A 1 97 ? -7.598 11.278 2.910 1.00 91.75 97 PHE A C 1
ATOM 729 O O . PHE A 1 97 ? -8.012 10.879 1.813 1.00 91.75 97 PHE A O 1
ATOM 736 N N . PRO A 1 98 ? -7.761 12.562 3.291 1.00 90.50 98 PRO A N 1
ATOM 737 C CA . PRO A 1 98 ? -8.453 13.529 2.439 1.00 90.50 98 PRO A CA 1
ATOM 738 C C . PRO A 1 98 ? -7.775 13.727 1.082 1.00 90.50 98 PRO A C 1
ATOM 740 O O . PRO A 1 98 ? -8.447 13.982 0.080 1.00 90.50 98 PRO A O 1
ATOM 743 N N . TYR A 1 99 ? -6.445 13.599 1.023 1.00 92.38 99 TYR A N 1
ATOM 744 C CA . TYR A 1 99 ? -5.712 13.639 -0.237 1.00 92.38 99 TYR A CA 1
ATOM 745 C C . TYR A 1 99 ? -6.051 12.438 -1.123 1.00 92.38 99 TYR A C 1
ATOM 747 O O . TYR A 1 99 ? -6.258 12.644 -2.320 1.00 92.38 99 TYR A O 1
ATOM 755 N N . PHE A 1 100 ? -6.098 11.214 -0.580 1.00 89.88 100 PHE A N 1
ATOM 756 C CA . PHE A 1 100 ? -6.381 10.003 -1.362 1.00 89.88 100 PHE A CA 1
ATOM 757 C C . PHE A 1 100 ? -7.802 9.979 -1.914 1.00 89.88 100 PHE A C 1
ATOM 759 O O . PHE A 1 100 ? -7.971 9.658 -3.088 1.00 89.88 100 PHE A O 1
ATOM 766 N N . ASP A 1 101 ? -8.795 10.397 -1.127 1.00 88.75 101 ASP A N 1
ATOM 767 C CA . ASP A 1 101 ? -10.206 10.408 -1.544 1.00 88.75 101 ASP A CA 1
ATOM 768 C C . ASP A 1 101 ? -10.465 11.299 -2.772 1.00 88.75 101 ASP A C 1
ATOM 770 O O . ASP A 1 101 ? -11.427 11.107 -3.517 1.00 88.75 101 ASP A O 1
ATOM 774 N N . GLN A 1 102 ? -9.578 12.261 -3.031 1.00 89.31 102 GLN A N 1
ATOM 775 C CA . GLN A 1 102 ? -9.650 13.147 -4.193 1.00 89.31 102 GLN A CA 1
ATOM 776 C C . GLN A 1 102 ? -8.888 12.611 -5.415 1.00 89.31 102 GLN A C 1
ATOM 778 O O . GLN A 1 102 ? -8.985 13.186 -6.507 1.00 89.31 102 GLN A O 1
ATOM 783 N N . ARG A 1 103 ? -8.093 11.543 -5.268 1.00 89.62 103 ARG A N 1
ATOM 784 C CA . ARG A 1 103 ? -7.289 10.993 -6.366 1.00 89.62 103 ARG A CA 1
ATOM 785 C C . ARG A 1 103 ? -8.141 10.132 -7.281 1.00 89.62 103 ARG A C 1
ATOM 787 O O . ARG A 1 103 ? -9.055 9.428 -6.870 1.00 89.62 103 ARG A O 1
ATOM 794 N N . LYS A 1 104 ? -7.811 10.196 -8.569 1.00 89.44 104 LYS A N 1
ATOM 795 C CA . LYS A 1 104 ? -8.467 9.418 -9.615 1.00 89.44 104 LYS A CA 1
ATOM 796 C C . LYS A 1 104 ? -7.413 8.707 -10.438 1.00 89.44 104 LYS A C 1
ATOM 798 O O . LYS A 1 104 ? -6.478 9.341 -10.926 1.00 89.44 104 LYS A O 1
ATOM 803 N N . VAL A 1 105 ? -7.631 7.416 -10.643 1.00 89.50 105 VAL A N 1
ATOM 804 C CA . VAL A 1 105 ? -6.939 6.625 -11.657 1.00 89.50 105 VAL A CA 1
ATOM 805 C C . VAL A 1 105 ? -7.935 6.358 -12.776 1.00 89.50 105 VAL A C 1
ATOM 807 O O . VAL A 1 105 ? -9.053 5.913 -12.532 1.00 89.50 105 VAL A O 1
ATOM 810 N N . THR A 1 106 ? -7.549 6.656 -14.011 1.00 93.50 106 THR A N 1
ATOM 811 C CA . THR A 1 106 ? -8.326 6.286 -15.197 1.00 93.50 106 THR A CA 1
ATOM 812 C C . THR A 1 106 ? -7.761 4.999 -15.771 1.00 93.50 106 THR A C 1
ATOM 814 O O . THR A 1 106 ? -6.569 4.932 -16.070 1.00 93.50 106 THR A O 1
ATOM 817 N N . ILE A 1 107 ? -8.625 4.003 -15.952 1.00 93.38 107 ILE A N 1
ATOM 818 C CA . ILE A 1 107 ? -8.287 2.717 -16.563 1.00 93.38 107 ILE A CA 1
ATOM 819 C C . ILE A 1 107 ? -9.002 2.636 -17.909 1.00 93.38 107 ILE A C 1
ATOM 821 O O . ILE A 1 107 ? -10.215 2.830 -17.982 1.00 93.38 107 ILE A O 1
ATOM 825 N N . LYS A 1 108 ? -8.258 2.355 -18.979 1.00 95.50 108 LYS A N 1
ATOM 826 C CA . LYS A 1 108 ? -8.813 2.135 -20.317 1.00 95.50 108 LYS A CA 1
ATOM 827 C C . LYS A 1 108 ? -8.286 0.823 -20.880 1.00 95.50 108 LYS A C 1
ATOM 829 O O . LYS A 1 108 ? -7.077 0.662 -21.002 1.00 95.50 108 LYS A O 1
ATOM 834 N N . ALA A 1 109 ? -9.186 -0.077 -21.255 1.00 95.94 109 ALA A N 1
ATOM 835 C CA . ALA A 1 109 ? -8.846 -1.291 -21.990 1.00 95.94 109 ALA A CA 1
ATOM 836 C C . ALA A 1 109 ? -9.065 -1.086 -23.499 1.00 95.94 109 ALA A C 1
ATOM 838 O O . ALA A 1 109 ? -10.010 -0.410 -23.915 1.00 95.94 109 ALA A O 1
ATOM 839 N N . SER A 1 110 ? -8.194 -1.669 -24.315 1.00 93.12 110 SER A N 1
ATOM 840 C CA . SER A 1 110 ? -8.323 -1.780 -25.770 1.00 93.12 110 SER A CA 1
ATOM 841 C C . SER A 1 110 ? -7.928 -3.189 -26.223 1.00 93.12 110 SER A C 1
ATOM 843 O O . SER A 1 110 ? -7.474 -4.009 -25.428 1.00 93.12 110 SER A O 1
ATOM 845 N N . SER A 1 111 ? -8.042 -3.462 -27.525 1.00 93.38 111 SER A N 1
ATOM 846 C CA . SER A 1 111 ? -7.521 -4.697 -28.126 1.00 93.38 111 SER A CA 1
ATOM 847 C C . SER A 1 111 ? -5.996 -4.830 -28.036 1.00 93.38 111 SER A C 1
ATOM 849 O O . SER A 1 111 ? -5.477 -5.921 -28.237 1.00 93.38 111 SER A O 1
ATOM 851 N N . SER A 1 112 ? -5.277 -3.736 -27.764 1.00 87.81 112 SER A N 1
ATOM 852 C CA . SER A 1 112 ? -3.813 -3.698 -27.688 1.00 87.81 112 SER A CA 1
ATOM 853 C C . SER A 1 112 ? -3.276 -3.657 -26.255 1.00 87.81 112 SER A C 1
ATOM 855 O O . SER A 1 112 ? -2.062 -3.639 -26.080 1.00 87.81 112 SER A O 1
ATOM 857 N N . GLY A 1 113 ? -4.142 -3.596 -25.236 1.00 89.31 113 GLY A N 1
ATOM 858 C CA . GLY A 1 113 ? -3.726 -3.648 -23.834 1.00 89.31 113 GLY A CA 1
ATOM 859 C C . GLY A 1 113 ? -4.544 -2.774 -22.886 1.00 89.31 113 GLY A C 1
ATOM 860 O O . GLY A 1 113 ? -5.635 -2.298 -23.204 1.00 89.31 113 GLY A O 1
ATOM 861 N N . ILE A 1 114 ? -3.990 -2.568 -21.691 1.00 92.50 114 ILE A N 1
ATOM 862 C CA . ILE A 1 114 ? -4.569 -1.748 -20.623 1.00 92.50 114 ILE A CA 1
ATOM 863 C C . ILE A 1 114 ? -3.707 -0.497 -20.451 1.00 92.50 114 ILE A C 1
ATOM 865 O O . ILE A 1 114 ? -2.488 -0.574 -20.351 1.00 92.50 114 ILE A O 1
ATOM 869 N N . SER A 1 115 ? -4.345 0.668 -20.408 1.00 91.88 115 SER A N 1
ATOM 870 C CA . SER A 1 115 ? -3.711 1.945 -20.091 1.00 91.88 115 SER A CA 1
ATOM 871 C C . SER A 1 115 ? -4.190 2.446 -18.737 1.00 91.88 115 SER A C 1
ATOM 873 O O . SER A 1 115 ? -5.396 2.518 -18.486 1.00 91.88 115 SER A O 1
ATOM 875 N N . LEU A 1 116 ? -3.239 2.844 -17.896 1.00 92.12 116 LEU A N 1
ATOM 876 C CA . LEU A 1 116 ? -3.481 3.477 -16.606 1.00 92.12 116 LEU A CA 1
ATOM 877 C C . LEU A 1 116 ? -3.002 4.928 -16.670 1.00 92.12 116 LEU A C 1
ATOM 879 O O . LEU A 1 116 ? -1.895 5.200 -17.130 1.00 92.12 116 LEU A O 1
ATOM 883 N N . ARG A 1 117 ? -3.829 5.868 -16.211 1.00 92.12 117 ARG A N 1
ATOM 884 C CA . ARG A 1 117 ? -3.460 7.284 -16.094 1.00 92.12 117 ARG A CA 1
ATOM 885 C C . ARG A 1 117 ? -3.794 7.790 -14.700 1.00 92.12 117 ARG A C 1
ATOM 887 O O . ARG A 1 117 ? -4.951 7.740 -14.290 1.00 92.12 117 ARG A O 1
ATOM 894 N N . SER A 1 118 ? -2.792 8.329 -14.019 1.00 91.25 118 SER A N 1
ATOM 895 C CA . SER A 1 118 ? -2.919 8.959 -12.706 1.00 91.25 118 SER A CA 1
ATOM 896 C C . SER A 1 118 ? -1.936 10.124 -12.580 1.00 91.25 118 SER A C 1
ATOM 898 O O . SER A 1 118 ? -0.963 10.207 -13.329 1.00 91.25 118 SER A O 1
ATOM 900 N N . GLY A 1 119 ? -2.198 11.029 -11.637 1.00 90.62 119 GLY A N 1
ATOM 901 C CA . GLY A 1 119 ? -1.197 11.987 -11.166 1.00 90.62 119 GLY A CA 1
ATOM 902 C C . GLY A 1 119 ? -0.249 11.358 -10.140 1.00 90.62 119 GLY A C 1
ATOM 903 O O . GLY A 1 119 ? -0.517 10.261 -9.643 1.00 90.62 119 GLY A O 1
ATOM 904 N N . LYS A 1 120 ? 0.829 12.084 -9.806 1.00 89.75 120 LYS A N 1
ATOM 905 C CA . LYS A 1 120 ? 1.784 11.684 -8.762 1.00 89.75 120 LYS A CA 1
ATOM 906 C C . LYS A 1 120 ? 1.071 11.509 -7.422 1.00 89.75 120 LYS A C 1
ATOM 908 O O . LYS A 1 120 ? 0.322 12.402 -7.018 1.00 89.75 120 LYS A O 1
ATOM 913 N N . LEU A 1 121 ? 1.349 10.404 -6.741 1.00 89.25 121 LEU A N 1
ATOM 914 C CA . LEU A 1 121 ? 0.951 10.144 -5.361 1.00 89.25 121 LEU A CA 1
ATOM 915 C C . LEU A 1 121 ? 2.079 10.557 -4.396 1.00 89.25 121 LEU A C 1
ATOM 917 O O . LEU A 1 121 ? 3.245 10.596 -4.780 1.00 89.25 121 LEU A O 1
ATOM 921 N N . ARG A 1 122 ? 1.726 10.957 -3.164 1.00 87.56 122 ARG A N 1
ATOM 922 C CA . ARG A 1 122 ? 2.666 11.601 -2.217 1.00 87.56 122 ARG A CA 1
ATOM 923 C C . ARG A 1 122 ? 2.925 10.817 -0.934 1.00 87.56 122 ARG A C 1
ATOM 925 O O . ARG A 1 122 ? 4.070 10.659 -0.546 1.00 87.56 122 ARG A O 1
ATOM 932 N N . TYR A 1 123 ? 1.870 10.348 -0.281 1.00 90.62 123 TYR A N 1
ATOM 933 C CA . TYR A 1 123 ? 1.945 9.787 1.068 1.00 90.62 123 TYR A CA 1
ATOM 934 C C . TYR A 1 123 ? 2.054 8.255 1.027 1.00 90.62 123 TYR A C 1
ATOM 936 O O . TYR A 1 123 ? 1.052 7.546 1.042 1.00 90.62 123 TYR A O 1
ATOM 944 N N . ASN A 1 124 ? 3.272 7.739 0.871 1.00 85.88 124 ASN A N 1
ATOM 945 C CA . ASN A 1 124 ? 3.524 6.311 0.651 1.00 85.88 124 ASN A CA 1
ATOM 946 C C . ASN A 1 124 ? 3.279 5.448 1.900 1.00 85.88 124 ASN A C 1
ATOM 948 O O . ASN A 1 124 ? 2.758 4.341 1.746 1.00 85.88 124 ASN A O 1
ATOM 952 N N . TYR A 1 125 ? 3.577 5.984 3.088 1.00 89.62 125 TYR A N 1
ATOM 953 C CA . TYR A 1 125 ? 3.327 5.371 4.393 1.00 89.62 125 TYR A CA 1
ATOM 954 C C . TYR A 1 125 ? 2.626 6.357 5.329 1.00 89.62 125 TYR A C 1
ATOM 956 O O . TYR A 1 125 ? 3.061 7.500 5.487 1.00 89.62 125 TYR A O 1
ATOM 964 N N . VAL A 1 126 ? 1.549 5.909 5.962 1.00 92.44 126 VAL A N 1
ATOM 965 C CA . VAL A 1 126 ? 0.721 6.732 6.850 1.00 92.44 126 VAL A CA 1
ATOM 966 C C . VAL A 1 126 ? 0.589 6.020 8.180 1.00 92.44 126 VAL A C 1
ATOM 968 O O . VAL A 1 126 ? 0.340 4.814 8.202 1.00 92.44 126 VAL A O 1
ATOM 971 N N . GLU A 1 127 ? 0.750 6.755 9.271 1.00 93.25 127 GLU A N 1
ATOM 972 C CA . GLU A 1 127 ? 0.484 6.246 10.612 1.00 93.25 127 GLU A CA 1
ATOM 973 C C . GLU A 1 127 ? -0.882 6.750 11.080 1.00 93.25 127 GLU A C 1
ATOM 975 O O . GLU A 1 127 ? -1.203 7.929 10.923 1.00 93.25 127 GLU A O 1
ATOM 980 N N . PHE A 1 128 ? -1.717 5.833 11.561 1.00 94.81 128 PHE A N 1
ATOM 981 C CA . PHE A 1 128 ? -3.099 6.107 11.947 1.00 94.81 128 PHE A CA 1
ATOM 982 C C . PHE A 1 128 ? -3.624 5.034 12.893 1.00 94.81 128 PHE A C 1
ATOM 984 O O . PHE A 1 128 ? -3.079 3.928 12.964 1.00 94.81 128 PHE A O 1
ATOM 991 N N . ASP A 1 129 ? -4.713 5.351 13.584 1.00 96.56 129 ASP A N 1
ATOM 992 C CA . ASP A 1 129 ? -5.467 4.370 14.348 1.00 96.56 129 ASP A CA 1
ATOM 993 C C . ASP A 1 129 ? -6.634 3.832 13.521 1.00 96.56 129 ASP A C 1
ATOM 995 O O . ASP A 1 129 ? -7.204 4.510 12.662 1.00 96.56 129 ASP A O 1
ATOM 999 N N . ILE A 1 130 ? -6.980 2.572 13.759 1.00 97.44 130 ILE A N 1
ATOM 1000 C CA . ILE A 1 130 ? -8.171 1.949 13.195 1.00 97.44 130 ILE A CA 1
ATOM 1001 C C . ILE A 1 130 ? -9.064 1.419 14.303 1.00 97.44 130 ILE A C 1
ATOM 1003 O O . ILE A 1 130 ? -8.565 0.900 15.299 1.00 97.44 130 ILE A O 1
ATOM 1007 N N . GLU A 1 131 ? -10.375 1.483 14.093 1.00 98.12 131 GLU A N 1
ATOM 1008 C CA . GLU A 1 131 ? -11.367 0.738 14.872 1.00 98.12 131 GLU A CA 1
ATOM 1009 C C . GLU A 1 131 ? -12.111 -0.221 13.946 1.00 98.12 131 GLU A C 1
ATOM 1011 O O . GLU A 1 131 ? -12.692 0.199 12.940 1.00 98.12 131 GLU A O 1
ATOM 1016 N N . LEU A 1 132 ? -12.081 -1.518 14.254 1.00 98.50 132 LEU A N 1
ATOM 1017 C CA . LEU A 1 132 ? -12.735 -2.524 13.426 1.00 98.50 132 LEU A CA 1
ATOM 1018 C C . LEU A 1 132 ? -14.255 -2.383 13.503 1.00 98.50 132 LEU A C 1
ATOM 1020 O O . LEU A 1 132 ? -14.855 -2.448 14.566 1.00 98.50 132 LEU A O 1
ATOM 1024 N N . THR A 1 133 ? -14.900 -2.257 12.351 1.00 98.19 133 THR A N 1
ATOM 1025 C CA . THR A 1 133 ? -16.368 -2.161 12.263 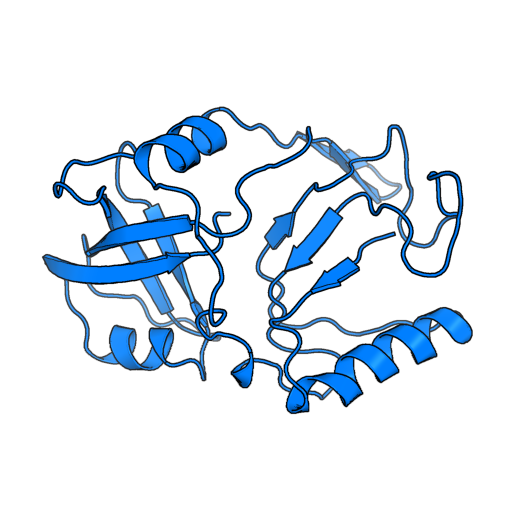1.00 98.19 133 THR A CA 1
ATOM 1026 C C . THR A 1 133 ? -17.049 -3.526 12.242 1.00 98.19 133 THR A C 1
ATOM 1028 O O . THR A 1 133 ? -18.239 -3.627 12.519 1.00 98.19 133 THR A O 1
ATOM 1031 N N . HIS A 1 134 ? -16.300 -4.568 11.880 1.00 97.81 134 HIS A N 1
ATOM 1032 C CA . HIS A 1 134 ? -16.746 -5.951 11.749 1.00 97.81 134 HIS A CA 1
ATOM 1033 C C . HIS A 1 134 ? -15.587 -6.885 12.106 1.00 97.81 134 HIS A C 1
ATOM 1035 O O . HIS A 1 134 ? -14.422 -6.487 12.008 1.00 97.81 134 HIS A O 1
ATOM 1041 N N . ASP A 1 135 ? -15.907 -8.135 12.434 1.00 98.19 135 ASP A N 1
ATOM 1042 C CA . ASP A 1 135 ? -14.900 -9.183 12.588 1.00 98.19 135 ASP A CA 1
ATOM 1043 C C . ASP A 1 135 ? -14.097 -9.345 11.281 1.00 98.19 135 ASP A C 1
ATOM 1045 O O . ASP A 1 135 ? -14.687 -9.334 10.189 1.00 98.19 135 ASP A O 1
ATOM 1049 N N . PRO A 1 136 ? -12.759 -9.492 11.345 1.00 98.31 136 PRO A N 1
A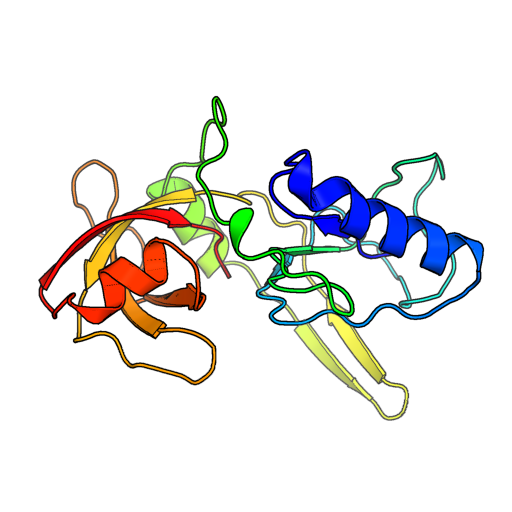TOM 1050 C CA . PRO A 1 136 ? -11.945 -9.710 10.157 1.00 98.31 136 PRO A CA 1
ATOM 1051 C C . PRO A 1 136 ? -12.357 -10.970 9.392 1.00 98.31 136 PRO A C 1
ATOM 1053 O O . PRO A 1 136 ? -12.503 -12.055 9.955 1.00 98.31 136 PRO A O 1
ATOM 1056 N N . ALA A 1 137 ? -12.469 -10.852 8.072 1.00 97.94 137 ALA A N 1
ATOM 1057 C CA . ALA A 1 137 ? -12.742 -11.979 7.192 1.00 97.94 137 ALA A CA 1
ATOM 1058 C C . ALA A 1 137 ? -11.430 -12.622 6.728 1.00 97.94 137 ALA A C 1
ATOM 1060 O O . ALA A 1 137 ? -10.598 -11.962 6.098 1.00 97.94 137 ALA A O 1
ATOM 1061 N N . GLN A 1 138 ? -11.256 -13.918 6.996 1.00 97.19 138 GLN A N 1
ATOM 1062 C CA . GLN A 1 138 ? -10.134 -14.683 6.455 1.00 97.19 138 GLN A CA 1
ATOM 1063 C C . GLN A 1 138 ? -10.292 -14.869 4.940 1.00 97.19 138 GLN A C 1
ATOM 1065 O O . GLN A 1 138 ? -11.357 -15.244 4.448 1.00 97.19 138 GLN A O 1
ATOM 1070 N N . VAL A 1 139 ? -9.208 -14.645 4.205 1.00 94.06 139 VAL A N 1
ATOM 1071 C CA . VAL A 1 139 ? -9.086 -14.907 2.767 1.00 94.06 139 VAL A CA 1
ATOM 1072 C C . VAL A 1 139 ? -7.851 -15.766 2.494 1.00 94.06 139 VAL A C 1
ATOM 1074 O O . VAL A 1 139 ? -7.060 -16.041 3.396 1.00 94.06 139 VAL A O 1
ATOM 1077 N N . GLN A 1 140 ? -7.685 -16.228 1.251 1.00 89.50 140 GLN A N 1
ATOM 1078 C CA . GLN A 1 140 ? -6.609 -17.158 0.886 1.00 89.50 140 GLN A CA 1
ATOM 1079 C C . GLN A 1 140 ? -5.209 -16.632 1.247 1.00 89.50 140 GLN A C 1
ATOM 1081 O O . GLN A 1 140 ? -4.342 -17.409 1.642 1.00 89.50 140 GLN A O 1
ATOM 1086 N N . ASP A 1 141 ? -4.985 -15.330 1.102 1.00 87.88 141 ASP A N 1
ATOM 1087 C CA . ASP A 1 141 ? -3.693 -14.665 1.255 1.00 87.88 141 ASP A CA 1
ATOM 1088 C C . ASP A 1 141 ? -3.627 -13.735 2.476 1.00 87.88 141 ASP A C 1
ATOM 1090 O O . ASP A 1 141 ? -2.718 -12.908 2.572 1.00 87.88 141 ASP A O 1
ATOM 1094 N N . GLY A 1 142 ? -4.539 -13.898 3.443 1.00 93.62 142 GLY A N 1
ATOM 1095 C CA . GLY A 1 142 ? -4.520 -13.135 4.688 1.00 93.62 142 GLY A CA 1
ATOM 1096 C C . GLY A 1 142 ? -5.902 -12.837 5.254 1.00 93.62 142 GLY A C 1
ATOM 1097 O O . GLY A 1 142 ? -6.752 -13.721 5.352 1.00 93.62 142 GLY A O 1
ATOM 1098 N N . TYR A 1 143 ? -6.110 -11.584 5.651 1.00 95.81 143 TYR A N 1
ATOM 1099 C CA . TYR A 1 143 ? -7.362 -11.089 6.213 1.00 95.81 143 TYR A CA 1
ATOM 1100 C C . TYR A 1 143 ? -7.781 -9.774 5.566 1.00 95.81 143 TYR A C 1
ATOM 1102 O O . TYR A 1 143 ? -6.956 -8.907 5.266 1.00 95.81 143 TYR A O 1
ATOM 1110 N N . ILE A 1 144 ? -9.091 -9.617 5.416 1.00 96.06 144 ILE A N 1
ATOM 1111 C CA . ILE A 1 144 ? -9.741 -8.356 5.090 1.00 96.06 144 ILE A CA 1
ATOM 1112 C C . ILE A 1 144 ? -10.428 -7.849 6.355 1.00 96.06 144 ILE A C 1
ATOM 1114 O O . ILE A 1 144 ? -11.286 -8.537 6.902 1.00 96.06 144 ILE A O 1
ATOM 1118 N N . ALA A 1 145 ? -10.098 -6.633 6.784 1.00 96.75 145 ALA A N 1
ATOM 1119 C CA . ALA A 1 145 ? -10.790 -5.964 7.882 1.00 96.75 145 ALA A CA 1
ATOM 1120 C C . ALA A 1 145 ? -11.443 -4.671 7.381 1.00 96.75 145 ALA A C 1
ATOM 1122 O O . ALA A 1 145 ? -10.852 -3.932 6.591 1.00 96.75 145 ALA A O 1
ATOM 1123 N N . LEU A 1 146 ? -12.669 -4.396 7.821 1.00 97.69 146 LEU A N 1
ATOM 1124 C CA . LEU A 1 146 ? -13.330 -3.114 7.585 1.00 97.69 146 LEU A CA 1
ATOM 1125 C C . LEU A 1 146 ? -13.176 -2.260 8.833 1.00 97.69 146 LEU A C 1
ATOM 1127 O O . LEU A 1 146 ? -13.611 -2.684 9.902 1.00 97.69 146 LEU A O 1
ATOM 1131 N N . ALA A 1 147 ? -12.601 -1.069 8.704 1.00 97.25 147 ALA A N 1
ATOM 1132 C CA . ALA A 1 147 ? -12.295 -0.243 9.860 1.00 97.25 147 ALA A CA 1
ATOM 1133 C C . ALA A 1 147 ? -12.552 1.246 9.627 1.00 97.25 147 ALA A C 1
ATOM 1135 O O . ALA A 1 147 ? -12.302 1.758 8.534 1.00 97.25 147 ALA A O 1
ATOM 1136 N N . THR A 1 148 ? -13.013 1.936 10.664 1.00 97.06 148 THR A N 1
ATOM 1137 C CA . THR A 1 148 ? -12.981 3.400 10.720 1.00 97.06 148 THR A CA 1
ATOM 1138 C C . THR A 1 148 ? -11.531 3.840 10.889 1.00 97.06 148 THR A C 1
ATOM 1140 O O . THR A 1 148 ? -10.778 3.195 11.618 1.00 97.06 148 THR A O 1
ATOM 1143 N N . VAL A 1 149 ? -11.131 4.902 10.193 1.00 95.81 149 VAL A N 1
ATOM 1144 C CA . VAL A 1 149 ? -9.774 5.459 10.265 1.00 95.81 149 VAL A CA 1
ATOM 1145 C C . VAL A 1 149 ? -9.797 6.682 11.161 1.00 95.81 149 VAL A C 1
ATOM 1147 O O . VAL A 1 149 ? -10.580 7.598 10.912 1.00 95.81 149 VAL A O 1
ATOM 1150 N N . LEU A 1 150 ? -8.927 6.686 12.164 1.00 95.56 150 LEU A N 1
ATOM 1151 C CA . LEU A 1 150 ? -8.856 7.696 13.206 1.00 95.56 150 LEU A CA 1
ATOM 1152 C C . LEU A 1 150 ? -7.496 8.415 13.177 1.00 95.56 150 LEU A C 1
ATOM 1154 O O . LEU A 1 150 ? -6.474 7.805 12.842 1.00 95.56 150 LEU A O 1
ATOM 1158 N N . ASP A 1 151 ? -7.484 9.704 13.519 1.00 91.88 151 ASP A N 1
ATOM 1159 C CA . ASP A 1 151 ? -6.253 10.445 13.819 1.00 91.88 151 ASP A CA 1
ATOM 1160 C C . ASP A 1 151 ? -5.736 10.168 15.243 1.00 91.88 151 ASP A C 1
ATOM 1162 O O . ASP A 1 151 ? -6.300 9.373 15.995 1.00 91.88 151 ASP A O 1
ATOM 1166 N N . ASP A 1 152 ? -4.664 10.864 15.628 1.00 88.75 152 ASP A N 1
ATOM 1167 C CA . ASP A 1 152 ? -4.045 10.757 16.955 1.00 88.75 152 ASP A CA 1
ATOM 1168 C C . ASP A 1 152 ? -4.950 11.252 18.104 1.00 88.75 152 ASP A C 1
ATOM 1170 O O . ASP A 1 152 ? -4.684 10.956 19.271 1.00 88.75 152 ASP A O 1
ATOM 1174 N N . ASN A 1 153 ? -6.015 11.999 17.796 1.00 90.25 153 ASN A N 1
ATOM 1175 C CA . ASN A 1 153 ? -7.015 12.453 18.762 1.00 90.25 153 ASN A CA 1
ATOM 1176 C C . ASN A 1 153 ? -8.195 11.472 18.876 1.00 90.25 153 ASN A C 1
ATOM 1178 O O . ASN A 1 153 ? -9.022 11.606 19.781 1.00 90.25 153 ASN A O 1
ATOM 1182 N N . GLY A 1 154 ? -8.260 10.466 17.998 1.00 91.38 154 GLY A N 1
ATOM 1183 C CA . GLY A 1 154 ? -9.367 9.522 17.901 1.00 91.38 154 GLY A CA 1
ATOM 1184 C C . GLY A 1 154 ? -10.531 10.017 17.038 1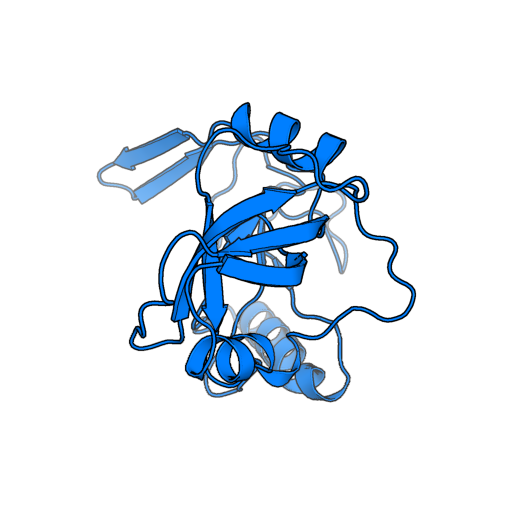.00 91.38 154 GLY A C 1
ATOM 1185 O O . GLY A 1 154 ? -11.605 9.417 17.102 1.00 91.38 154 GLY A O 1
ATOM 1186 N N . ASP A 1 155 ? -10.336 11.074 16.247 1.00 94.00 155 ASP A N 1
ATOM 1187 C CA . ASP A 1 155 ? -11.342 11.630 15.343 1.00 94.00 155 ASP A CA 1
ATOM 1188 C C . ASP A 1 155 ? -11.320 10.913 13.984 1.00 94.00 155 ASP A C 1
ATOM 1190 O O . ASP A 1 155 ? -10.261 10.589 13.447 1.00 94.00 155 ASP A O 1
ATOM 1194 N N . GLU A 1 156 ? -12.495 10.673 13.390 1.00 95.25 156 GLU A N 1
ATOM 1195 C CA . GLU A 1 156 ? -12.604 10.039 12.068 1.00 95.25 156 GLU A CA 1
ATOM 1196 C C . GLU A 1 156 ? -12.061 10.958 10.961 1.00 95.25 156 GLU A C 1
ATOM 1198 O O . GLU A 1 156 ? -12.570 12.057 10.738 1.00 95.25 156 GLU A O 1
ATOM 1203 N N . VAL A 1 157 ? -11.065 10.480 10.208 1.00 93.44 157 VAL A N 1
ATOM 1204 C CA . VAL A 1 157 ? -10.403 11.259 9.135 1.00 93.44 157 VAL A CA 1
ATOM 1205 C C . VAL A 1 157 ? -10.803 10.851 7.721 1.00 93.44 157 VAL A C 1
ATOM 1207 O O . VAL A 1 157 ? -10.404 11.486 6.743 1.00 93.44 157 VAL A O 1
ATOM 1210 N N . ALA A 1 158 ? -11.568 9.773 7.586 1.00 90.06 158 ALA A N 1
ATOM 1211 C CA . ALA A 1 158 ? -11.957 9.226 6.299 1.00 90.06 158 ALA A CA 1
ATOM 1212 C C . ALA A 1 158 ? -13.405 8.762 6.370 1.00 90.06 158 ALA A C 1
ATOM 1214 O O . ALA A 1 158 ? -13.705 7.847 7.122 1.00 90.06 158 ALA A O 1
ATOM 1215 N N . ALA A 1 159 ? -14.273 9.343 5.536 1.00 89.44 159 ALA A N 1
ATOM 1216 C CA . ALA A 1 159 ? -15.699 9.039 5.569 1.00 89.44 159 ALA A CA 1
ATOM 1217 C C . ALA A 1 159 ? -15.962 7.540 5.356 1.00 89.44 159 ALA A C 1
ATOM 1219 O O . ALA A 1 159 ? -15.660 7.000 4.285 1.00 89.44 159 ALA A O 1
ATOM 1220 N N . GLY A 1 160 ? -16.554 6.906 6.365 1.00 90.75 160 GLY A N 1
ATOM 1221 C CA . GLY A 1 160 ? -17.000 5.521 6.329 1.00 90.75 160 GLY A CA 1
ATOM 1222 C C . GLY A 1 160 ? -15.875 4.474 6.370 1.00 90.75 160 GLY A C 1
ATOM 1223 O O . GLY A 1 160 ? -14.690 4.784 6.208 1.00 90.75 160 GLY A O 1
ATOM 1224 N N . PRO A 1 161 ? -16.242 3.190 6.555 1.00 93.69 161 PRO A N 1
ATOM 1225 C CA . PRO A 1 161 ? -15.272 2.131 6.803 1.00 93.69 161 PRO A CA 1
ATOM 1226 C C . PRO A 1 161 ? -14.351 1.895 5.605 1.00 93.69 161 PRO A C 1
ATOM 1228 O O . PRO A 1 161 ? -14.792 1.761 4.459 1.00 93.69 161 PRO A O 1
ATOM 1231 N N . ARG A 1 162 ? -13.054 1.768 5.875 1.00 93.88 162 ARG A N 1
ATOM 1232 C CA . ARG A 1 162 ? -12.022 1.465 4.885 1.00 93.88 162 ARG A CA 1
ATOM 1233 C C . ARG A 1 162 ? -11.623 0.002 4.958 1.00 93.88 162 ARG A C 1
ATOM 1235 O O . ARG A 1 162 ? -11.507 -0.593 6.026 1.00 93.88 162 ARG A O 1
ATOM 1242 N N . ARG A 1 163 ? -11.418 -0.585 3.777 1.00 93.94 163 ARG A N 1
ATOM 1243 C CA . ARG A 1 163 ? -10.983 -1.975 3.633 1.00 93.94 163 ARG A CA 1
ATOM 1244 C C . ARG A 1 163 ? -9.470 -2.073 3.790 1.00 93.94 163 ARG A C 1
ATOM 1246 O O . ARG A 1 163 ? -8.737 -1.760 2.843 1.00 93.94 163 ARG A O 1
ATOM 1253 N N . MET A 1 164 ? -9.058 -2.575 4.944 1.00 93.12 164 MET A N 1
ATOM 1254 C CA . MET A 1 164 ? -7.686 -2.906 5.301 1.00 93.12 164 MET A CA 1
ATOM 1255 C C . MET A 1 164 ? -7.361 -4.334 4.881 1.00 93.12 164 MET A C 1
ATOM 1257 O O . MET A 1 164 ? -8.224 -5.215 4.920 1.00 93.12 164 MET A O 1
ATOM 1261 N N . ILE A 1 165 ? -6.115 -4.550 4.473 1.00 92.12 165 ILE A N 1
ATOM 1262 C CA . ILE A 1 165 ? -5.624 -5.852 4.038 1.00 92.12 165 ILE A CA 1
ATOM 1263 C C . ILE A 1 165 ? -4.413 -6.224 4.884 1.00 92.12 165 ILE A C 1
ATOM 1265 O O . ILE A 1 165 ? -3.458 -5.454 4.970 1.00 92.12 165 ILE A O 1
ATOM 1269 N N . PHE A 1 166 ? -4.458 -7.407 5.485 1.00 92.56 166 PHE A N 1
ATOM 1270 C CA . PHE A 1 166 ? -3.394 -7.937 6.328 1.00 92.56 166 PHE A CA 1
ATOM 1271 C C . PHE A 1 166 ? -2.888 -9.241 5.733 1.00 92.56 166 PHE A C 1
ATOM 1273 O O . PHE A 1 166 ? -3.617 -10.226 5.675 1.00 92.56 166 PHE A O 1
ATOM 1280 N N . VAL A 1 167 ? -1.641 -9.240 5.279 1.00 91.19 167 VAL A N 1
ATOM 1281 C CA . VAL A 1 167 ? -1.064 -10.324 4.476 1.00 91.19 167 VAL A CA 1
ATOM 1282 C C . VAL A 1 167 ? -0.725 -11.533 5.339 1.00 91.19 167 VAL A C 1
ATOM 1284 O O . VAL A 1 167 ? -0.113 -11.384 6.398 1.00 91.19 167 VAL A O 1
ATOM 1287 N N . ALA A 1 168 ? -1.085 -12.735 4.889 1.00 91.50 168 ALA A N 1
ATOM 1288 C CA . ALA A 1 168 ? -0.725 -13.982 5.559 1.00 91.50 168 ALA A CA 1
ATOM 1289 C C . ALA A 1 168 ? 0.794 -14.076 5.798 1.00 91.50 168 ALA A C 1
ATOM 1291 O O . ALA A 1 168 ? 1.592 -13.657 4.964 1.00 91.50 168 ALA A O 1
ATOM 1292 N N . GLY A 1 169 ? 1.190 -14.624 6.950 1.00 89.62 169 GLY A N 1
ATOM 1293 C CA . GLY A 1 169 ? 2.599 -14.714 7.355 1.00 89.62 169 GLY A CA 1
ATOM 1294 C C . GLY A 1 169 ? 3.180 -13.424 7.946 1.00 8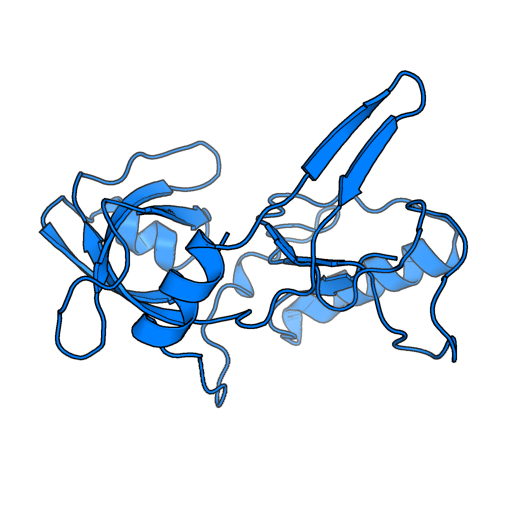9.62 169 GLY A C 1
ATOM 1295 O O . GLY A 1 169 ? 4.336 -13.414 8.353 1.00 89.62 169 GLY A O 1
ATOM 1296 N N . THR A 1 170 ? 2.397 -12.344 8.037 1.00 90.94 170 THR A N 1
ATOM 1297 C CA . THR A 1 170 ? 2.812 -11.105 8.710 1.00 90.94 170 THR A CA 1
ATOM 1298 C C . THR A 1 170 ? 2.237 -11.011 10.119 1.00 90.94 170 THR A C 1
ATOM 1300 O O . THR A 1 170 ? 1.155 -11.531 10.401 1.00 90.94 170 THR A O 1
ATOM 1303 N N . ARG A 1 171 ? 2.906 -10.243 10.989 1.00 91.25 171 ARG A N 1
ATOM 1304 C CA . ARG A 1 171 ? 2.408 -9.934 12.340 1.00 91.25 171 ARG A CA 1
ATOM 1305 C C . ARG A 1 171 ? 0.999 -9.335 12.319 1.00 91.25 171 ARG A C 1
ATOM 1307 O O . ARG A 1 171 ? 0.191 -9.634 13.190 1.00 91.25 171 ARG A O 1
ATOM 1314 N N . GLY A 1 172 ? 0.689 -8.503 11.323 1.00 92.81 172 GLY A N 1
ATOM 1315 C CA . GLY A 1 172 ? -0.643 -7.918 11.179 1.00 92.81 172 GLY A CA 1
ATOM 1316 C C . GLY A 1 172 ? -1.731 -8.982 10.997 1.00 92.81 172 GLY A C 1
ATOM 1317 O O . GLY A 1 172 ? -2.756 -8.930 11.669 1.00 92.81 172 GLY A O 1
ATOM 1318 N N . ALA A 1 173 ? -1.492 -9.992 10.156 1.00 94.69 173 ALA A N 1
ATOM 1319 C CA . ALA A 1 173 ? -2.445 -11.087 9.966 1.00 94.69 173 ALA A CA 1
ATOM 1320 C C . ALA A 1 173 ? -2.575 -11.994 11.199 1.00 94.69 173 ALA A C 1
ATOM 1322 O O . ALA A 1 173 ? -3.664 -12.493 11.475 1.00 94.69 173 ALA A O 1
ATOM 1323 N N . GLU A 1 174 ? -1.497 -12.190 11.963 1.00 95.31 174 GLU A N 1
ATOM 1324 C CA . GLU A 1 174 ? -1.558 -12.934 13.228 1.00 95.31 174 GLU A CA 1
ATOM 1325 C C . GLU A 1 174 ? -2.483 -12.259 14.244 1.00 95.31 174 GLU A C 1
ATOM 1327 O O . GLU A 1 174 ? -3.257 -12.949 14.907 1.00 95.31 174 GLU A O 1
ATOM 1332 N N . VAL A 1 175 ? -2.438 -10.925 14.325 1.00 96.50 175 VAL A N 1
ATOM 1333 C CA . VAL A 1 175 ? -3.337 -10.130 15.175 1.00 96.50 175 VAL A CA 1
ATOM 1334 C C . VAL A 1 175 ? -4.783 -10.245 14.686 1.00 96.50 175 VAL A C 1
ATOM 1336 O O . VAL A 1 175 ? -5.678 -10.511 15.486 1.00 96.50 175 VAL A O 1
ATOM 1339 N N . MET A 1 176 ? -5.019 -10.124 13.374 1.00 97.44 176 MET A N 1
ATOM 1340 C CA . MET A 1 176 ? -6.373 -10.213 12.806 1.00 97.44 176 MET A CA 1
ATOM 1341 C C . MET A 1 176 ? -7.049 -11.569 13.024 1.00 97.44 176 MET A C 1
ATOM 1343 O O . MET A 1 176 ? -8.272 -11.627 13.078 1.00 97.44 176 MET A O 1
ATOM 1347 N N . ARG A 1 177 ? -6.285 -12.653 13.204 1.00 97.00 177 ARG A N 1
ATOM 1348 C CA . ARG A 1 177 ? -6.827 -13.996 13.473 1.00 97.00 177 ARG A CA 1
ATOM 1349 C C . ARG A 1 177 ? -7.716 -14.055 14.720 1.00 97.00 177 ARG A C 1
ATOM 1351 O O . ARG A 1 177 ? -8.575 -14.927 14.806 1.00 97.00 177 ARG A O 1
ATOM 1358 N N . THR A 1 178 ? -7.460 -13.199 15.706 1.00 97.25 178 THR A N 1
ATOM 1359 C CA . THR A 1 178 ? -8.188 -13.187 16.985 1.00 97.25 178 THR A CA 1
ATOM 1360 C C . THR A 1 178 ? -8.870 -11.857 17.277 1.00 97.25 178 THR A C 1
ATOM 1362 O O . THR A 1 178 ? -9.435 -11.716 18.355 1.00 97.25 178 THR A O 1
ATOM 1365 N N . ALA A 1 179 ? -8.775 -10.888 16.366 1.00 98.31 179 ALA A N 1
ATOM 1366 C CA . ALA A 1 179 ? -9.418 -9.593 16.522 1.00 98.31 179 ALA A CA 1
ATOM 1367 C C . ALA A 1 179 ? -10.926 -9.690 16.253 1.00 98.31 179 ALA A C 1
ATOM 1369 O O . ALA A 1 179 ? -11.379 -10.566 15.512 1.00 98.31 179 ALA A O 1
ATOM 1370 N N . ALA A 1 180 ? -11.687 -8.769 16.829 1.00 98.38 180 ALA A N 1
ATOM 1371 C CA . ALA A 1 180 ? -13.135 -8.677 16.704 1.00 98.38 180 ALA A CA 1
ATOM 1372 C C . ALA A 1 180 ? -13.580 -7.241 16.391 1.00 98.38 180 ALA A C 1
ATOM 1374 O O . ALA A 1 180 ? -12.814 -6.282 16.517 1.00 98.38 180 ALA A O 1
ATOM 1375 N N . ALA A 1 181 ? -14.840 -7.084 15.989 1.00 98.44 181 ALA A N 1
ATOM 1376 C CA . ALA A 1 181 ? -15.464 -5.770 15.873 1.00 98.44 181 ALA A CA 1
ATOM 1377 C C . ALA A 1 181 ? -15.310 -4.960 17.179 1.00 98.44 181 ALA A C 1
ATOM 1379 O O . ALA A 1 181 ? -15.518 -5.476 18.277 1.00 98.44 181 ALA A O 1
ATOM 1380 N N . GLY A 1 182 ? -14.966 -3.680 17.050 1.00 98.19 182 GLY A N 1
ATOM 1381 C CA . GLY A 1 182 ? -14.681 -2.760 18.151 1.00 98.19 182 GLY A CA 1
ATOM 1382 C C . GLY A 1 182 ? -13.217 -2.730 18.599 1.00 98.19 182 GLY A C 1
ATOM 1383 O O . GLY A 1 182 ? -12.826 -1.782 19.281 1.00 98.19 182 GLY A O 1
ATOM 1384 N N . ASP A 1 183 ? -12.387 -3.701 18.202 1.00 98.50 183 ASP A N 1
ATOM 1385 C CA . ASP A 1 183 ? -10.959 -3.659 18.517 1.00 98.50 183 ASP A CA 1
ATOM 1386 C C . ASP A 1 183 ? -10.269 -2.479 17.823 1.00 98.50 183 ASP A C 1
ATOM 1388 O O . ASP A 1 183 ? -10.574 -2.132 16.675 1.00 98.50 183 ASP A O 1
ATOM 1392 N N . ARG A 1 184 ? -9.295 -1.887 18.524 1.00 97.75 184 ARG A N 1
ATOM 1393 C CA . ARG A 1 184 ? -8.509 -0.748 18.043 1.00 97.75 184 ARG A CA 1
ATOM 1394 C C . ARG A 1 184 ? -7.038 -1.090 17.873 1.00 97.75 184 ARG A C 1
ATOM 1396 O O . ARG A 1 184 ? -6.442 -1.740 18.732 1.00 97.75 184 ARG A O 1
ATOM 1403 N N . PHE A 1 185 ? -6.440 -0.593 16.793 1.00 96.56 185 PHE A N 1
ATOM 1404 C CA . PHE A 1 185 ? -5.034 -0.834 16.472 1.00 96.56 185 PHE A CA 1
ATOM 1405 C C . PHE A 1 185 ? -4.354 0.419 15.924 1.00 96.56 185 PHE A C 1
ATOM 1407 O O . PHE A 1 185 ? -4.904 1.073 15.043 1.00 96.56 185 PHE A O 1
ATOM 1414 N N . ARG A 1 186 ? -3.116 0.666 16.367 1.00 94.62 186 ARG A N 1
ATOM 1415 C CA . ARG A 1 186 ? -2.186 1.595 15.713 1.00 94.62 186 ARG A CA 1
ATOM 1416 C C . ARG A 1 186 ? -1.544 0.905 14.520 1.00 94.62 186 ARG A C 1
ATOM 1418 O O . ARG A 1 186 ? -1.013 -0.201 14.656 1.00 94.62 186 ARG A O 1
ATOM 1425 N N . VAL A 1 187 ? -1.577 1.546 13.358 1.00 92.38 187 VAL A N 1
ATOM 1426 C CA . VAL A 1 187 ? -1.141 0.953 12.092 1.00 92.38 187 VAL A CA 1
ATOM 1427 C C . VAL A 1 187 ? -0.194 1.898 11.364 1.00 92.38 187 VAL A C 1
ATOM 1429 O O . VAL A 1 187 ? -0.497 3.070 11.172 1.00 92.38 187 VAL A O 1
ATOM 1432 N N . LEU A 1 188 ? 0.930 1.353 10.890 1.00 91.25 188 LEU A N 1
ATOM 1433 C CA . LEU A 1 188 ? 1.684 1.936 9.784 1.00 91.25 188 LEU A CA 1
ATOM 1434 C C . LEU A 1 188 ? 1.167 1.298 8.494 1.00 91.25 188 LEU A C 1
ATOM 1436 O O . LEU A 1 188 ? 1.461 0.138 8.200 1.00 91.25 188 LEU A O 1
ATOM 1440 N N . GLY A 1 189 ? 0.335 2.032 7.768 1.00 88.38 189 GLY A N 1
ATOM 1441 C CA . GLY A 1 189 ? -0.353 1.540 6.585 1.00 88.38 189 GLY A CA 1
ATOM 1442 C C . GLY A 1 189 ? 0.250 2.060 5.290 1.00 88.38 189 GLY A C 1
ATOM 1443 O O . GLY A 1 189 ? 0.852 3.132 5.234 1.00 88.38 189 GLY A O 1
ATOM 1444 N N . ILE A 1 190 ? 0.020 1.292 4.229 1.00 85.31 190 ILE A N 1
ATOM 1445 C CA . ILE A 1 190 ? 0.352 1.637 2.848 1.00 85.31 190 ILE A CA 1
ATOM 1446 C C . ILE A 1 190 ? -0.987 1.853 2.131 1.00 85.31 190 ILE A C 1
ATOM 1448 O O . ILE A 1 190 ? -1.662 0.876 1.793 1.00 85.31 190 ILE A O 1
ATOM 1452 N N . PRO A 1 191 ? -1.435 3.110 1.958 1.00 77.62 191 PRO A N 1
ATOM 1453 C CA . PRO A 1 191 ? -2.778 3.401 1.461 1.00 77.62 191 PRO A CA 1
ATOM 1454 C C . PRO A 1 191 ? -2.939 2.991 0.001 1.00 77.62 191 PRO A C 1
ATOM 1456 O O . PRO A 1 191 ? -1.993 3.123 -0.781 1.00 77.62 191 PRO A O 1
ATOM 1459 N N . ARG A 1 192 ? -4.133 2.510 -0.353 1.00 69.94 192 ARG A N 1
ATOM 1460 C CA . ARG A 1 192 ? -4.473 1.921 -1.654 1.00 69.94 192 ARG A CA 1
ATOM 1461 C C . ARG A 1 192 ? -5.714 2.565 -2.257 1.00 69.94 192 ARG A C 1
ATOM 1463 O O . ARG A 1 192 ? -6.661 2.823 -1.480 1.00 69.94 192 ARG A O 1
#

Secondary structure (DSSP, 8-state):
-EEE-----GGGHHHHHHHHHHHHTT----EEEE--EE-SS--SS--TTS---SSS--SS---SEEE--EEEETTEE-GGG-S--TT--PEEHHHHHHHHHT---EEEEETTEEEEE-PPP--SSEEEEEEESSPPEEETTEEEEEEEEE-TTS-B-SSS-EEEEEETTSHHHHHHTT--TT-EEEEEE---

pLDDT: mean 87.49, std 8.35, range [59.22, 98.5]